Protein AF-A0A8C9KVS8-F1 (afdb_monomer_lite)

Sequence (200 aa):
MPLRGKQLRVRFACHSASLTVRNLPQYVSNELLEEAFSVFGQVERAVVIVDDRGRPSGKGIVEFSGKPAARKALDRCSEDSFLLTTFPRPVTVEPMDQLDDEEGLPEKPVIKNQQFHKEREQPPRFAQPGSFEYARRWKALIEMEKQQQDQAHQGQRHQVVQRPTAWGPQQMFDSVIQALTAHIPGNLHNILSVPTVFPE

Structure (mmCIF, N/CA/C/O backbone):
data_AF-A0A8C9KVS8-F1
#
_entry.id   AF-A0A8C9KVS8-F1
#
loop_
_atom_site.group_PDB
_atom_site.id
_atom_site.type_symbol
_atom_site.label_atom_id
_atom_site.label_alt_id
_atom_site.label_comp_id
_atom_site.label_asym_id
_atom_site.label_entity_id
_atom_site.label_seq_id
_atom_site.pdbx_PDB_ins_code
_atom_site.Cartn_x
_atom_site.Cartn_y
_atom_site.Cartn_z
_atom_site.occupancy
_atom_site.B_iso_or_equiv
_atom_site.auth_seq_id
_atom_site.auth_comp_id
_atom_site.auth_asym_id
_atom_site.auth_atom_id
_atom_site.pdbx_PDB_model_num
ATOM 1 N N . MET A 1 1 ? -33.696 4.696 9.373 1.00 55.38 1 MET A N 1
ATOM 2 C CA . MET A 1 1 ? -34.657 3.795 10.046 1.00 55.38 1 MET A CA 1
ATOM 3 C C . MET A 1 1 ? 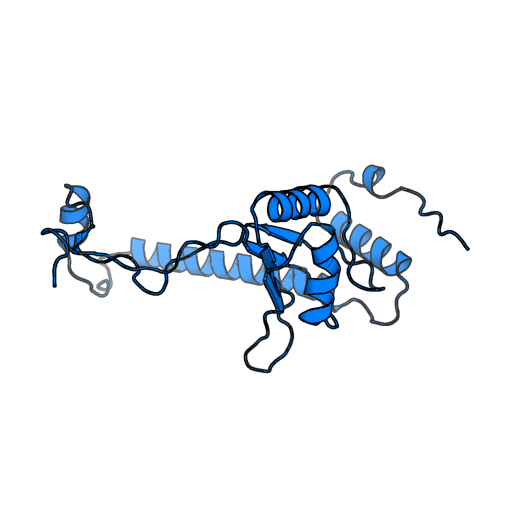-33.965 2.466 10.330 1.00 55.38 1 MET A C 1
ATOM 5 O O . MET A 1 1 ? -33.221 2.028 9.458 1.00 55.38 1 MET A O 1
ATOM 9 N N . PRO A 1 2 ? -34.135 1.855 11.516 1.00 82.50 2 PRO A N 1
ATOM 10 C CA . PRO A 1 2 ? -33.551 0.547 11.812 1.00 82.50 2 PRO A CA 1
ATOM 11 C C . PRO A 1 2 ? -34.193 -0.527 10.927 1.00 82.50 2 PRO A C 1
ATOM 13 O O . PRO A 1 2 ? -35.417 -0.599 10.818 1.00 82.50 2 PRO A O 1
ATOM 16 N N . LEU A 1 3 ? -33.378 -1.377 10.303 1.00 88.38 3 LEU A N 1
ATOM 17 C CA . LEU A 1 3 ? -33.877 -2.495 9.508 1.00 88.38 3 LEU A CA 1
ATOM 18 C C . LEU A 1 3 ? -34.079 -3.689 10.445 1.00 88.38 3 LEU A C 1
ATOM 20 O O . LEU A 1 3 ? -33.119 -4.189 11.029 1.00 88.38 3 LEU A O 1
ATOM 24 N N . ARG A 1 4 ? -35.330 -4.138 10.617 1.00 91.25 4 ARG A N 1
ATOM 25 C CA . ARG A 1 4 ? -35.686 -5.244 11.535 1.00 91.25 4 ARG A CA 1
ATOM 26 C C . ARG A 1 4 ? -35.160 -5.029 12.967 1.00 91.25 4 ARG A C 1
ATOM 28 O O . ARG A 1 4 ? -34.649 -5.951 13.595 1.00 91.25 4 ARG A O 1
ATOM 35 N N . GLY A 1 5 ? -35.221 -3.789 13.456 1.00 91.00 5 GLY A N 1
ATOM 36 C CA . GLY A 1 5 ? -34.752 -3.426 14.799 1.00 91.00 5 GLY A CA 1
ATOM 37 C C . GLY A 1 5 ? -33.229 -3.355 14.967 1.00 91.00 5 GLY A C 1
ATOM 38 O O . GLY A 1 5 ? -32.765 -3.009 16.049 1.00 91.00 5 GLY A O 1
ATOM 39 N N . LYS A 1 6 ? -32.436 -3.627 13.919 1.00 90.38 6 LYS A N 1
ATOM 40 C CA . LYS A 1 6 ? -30.979 -3.445 13.934 1.00 90.38 6 LYS A CA 1
ATOM 41 C C . LYS A 1 6 ? -30.597 -2.147 13.229 1.00 90.38 6 LYS A C 1
ATOM 43 O O . LYS A 1 6 ? -31.054 -1.865 12.118 1.00 90.38 6 LYS A O 1
ATOM 48 N N . GLN A 1 7 ? -29.730 -1.365 13.866 1.00 88.81 7 GLN A N 1
ATOM 49 C CA . GLN A 1 7 ? -29.085 -0.233 13.212 1.00 88.81 7 GLN A CA 1
ATOM 50 C C . GLN A 1 7 ? -28.049 -0.784 12.226 1.00 88.81 7 GLN A C 1
ATOM 52 O O . GLN A 1 7 ? -27.106 -1.463 12.630 1.00 88.81 7 GLN A O 1
ATOM 57 N N . LEU A 1 8 ? -28.239 -0.524 10.935 1.00 89.50 8 LEU A N 1
ATOM 58 C CA . LEU A 1 8 ? -27.255 -0.897 9.924 1.00 89.50 8 LEU A CA 1
ATOM 59 C C . LEU A 1 8 ? -26.075 0.072 9.966 1.00 89.50 8 LEU A C 1
ATOM 61 O O . LEU A 1 8 ? -26.262 1.283 10.090 1.00 89.50 8 LEU A O 1
ATOM 65 N N . ARG A 1 9 ? -24.868 -0.476 9.822 1.00 83.88 9 ARG A N 1
ATOM 66 C CA . AR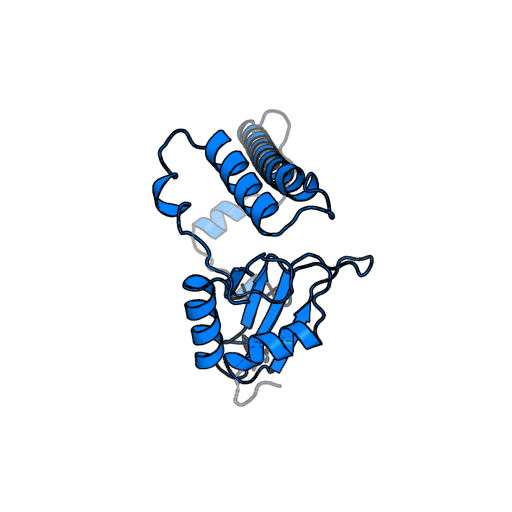G A 1 9 ? -23.634 0.283 9.620 1.00 83.88 9 ARG A CA 1
ATOM 67 C C . ARG A 1 9 ? -23.096 -0.087 8.247 1.00 83.88 9 ARG A C 1
ATOM 69 O O . ARG A 1 9 ? -22.661 -1.215 8.040 1.00 83.88 9 ARG A O 1
ATOM 76 N N . VAL A 1 10 ? -23.211 0.848 7.313 1.00 88.44 10 VAL A N 1
ATOM 77 C CA . VAL A 1 10 ? -22.735 0.691 5.936 1.00 88.44 10 VAL A CA 1
ATOM 78 C C . VAL A 1 10 ? -21.344 1.301 5.856 1.00 88.44 10 VAL A C 1
ATOM 80 O O . VAL A 1 10 ? -21.129 2.403 6.355 1.00 88.44 10 VAL A O 1
ATOM 83 N N . ARG A 1 11 ? -20.403 0.556 5.280 1.00 86.31 11 ARG A N 1
ATOM 84 C CA . ARG A 1 11 ? -19.000 0.941 5.118 1.00 86.31 11 ARG A CA 1
ATOM 85 C C . ARG A 1 11 ? -18.493 0.439 3.778 1.00 86.31 11 ARG A C 1
ATOM 87 O O . ARG A 1 11 ? -19.032 -0.540 3.257 1.00 86.31 11 ARG A O 1
ATOM 94 N N . PHE A 1 12 ? -17.440 1.065 3.267 1.00 85.38 12 PHE A N 1
ATOM 95 C CA . PHE A 1 12 ? -16.656 0.453 2.205 1.00 85.38 12 PHE A CA 1
ATOM 96 C C . PHE A 1 12 ? -16.041 -0.854 2.707 1.00 85.38 12 PHE A C 1
ATOM 98 O O . PHE A 1 12 ? -15.637 -0.968 3.868 1.00 85.38 12 PHE A O 1
ATOM 105 N N . ALA A 1 13 ? -16.023 -1.863 1.841 1.00 83.88 13 ALA A N 1
ATOM 106 C CA . ALA A 1 13 ? -15.334 -3.103 2.142 1.00 83.88 13 ALA A CA 1
ATOM 107 C C . ALA A 1 13 ? -13.818 -2.861 2.110 1.00 83.88 13 ALA A C 1
ATOM 109 O O . ALA A 1 13 ? -13.311 -2.183 1.222 1.00 83.88 13 ALA A O 1
ATOM 110 N N . CYS A 1 14 ? -13.106 -3.451 3.067 1.00 82.75 14 CYS A N 1
ATOM 111 C CA . CYS A 1 14 ? -11.649 -3.553 3.061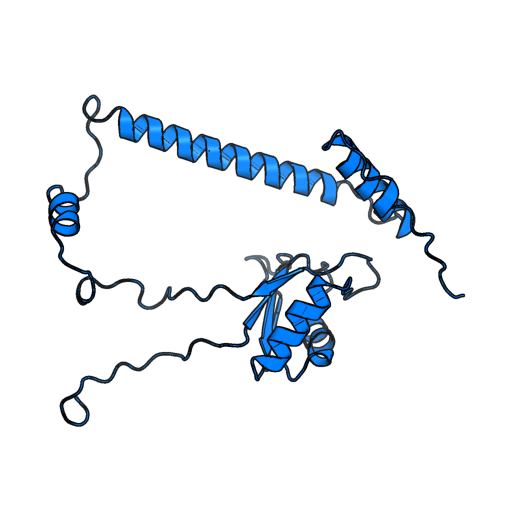 1.00 82.75 14 CYS A CA 1
ATOM 112 C C . CYS A 1 14 ? -11.207 -4.263 1.768 1.00 82.75 14 CYS A C 1
ATOM 114 O O . CYS A 1 14 ? -11.612 -5.406 1.519 1.00 82.75 14 CYS A O 1
ATOM 116 N N . HIS A 1 15 ? -10.427 -3.586 0.921 1.00 88.31 15 HIS A N 1
ATOM 117 C CA . HIS A 1 15 ? -10.015 -4.147 -0.362 1.00 88.31 15 HIS A CA 1
ATOM 118 C C . HIS A 1 15 ? -8.926 -5.193 -0.126 1.00 88.31 15 HIS A C 1
ATOM 120 O O . HIS A 1 15 ? -7.763 -4.897 0.126 1.00 88.31 15 HIS A O 1
ATOM 126 N N . SER A 1 16 ? -9.306 -6.460 -0.173 1.00 87.94 16 SER A N 1
ATOM 127 C CA . SER A 1 16 ? -8.490 -7.529 0.399 1.00 87.94 16 SER A CA 1
ATOM 128 C C . SER A 1 16 ? -7.262 -7.955 -0.427 1.00 87.94 16 SER A C 1
ATOM 130 O O . SER A 1 16 ? -6.554 -8.875 -0.016 1.00 87.94 16 SER A O 1
ATOM 132 N N . ALA A 1 17 ? -7.021 -7.303 -1.569 1.00 96.19 17 ALA A N 1
ATOM 133 C CA . ALA A 1 17 ? -5.976 -7.613 -2.544 1.00 96.19 17 ALA A CA 1
ATOM 134 C C . ALA A 1 17 ? -5.202 -6.355 -3.013 1.00 96.19 17 ALA A C 1
ATOM 136 O O . ALA A 1 17 ? -4.787 -6.273 -4.168 1.00 96.19 17 ALA A O 1
ATOM 137 N N . SER A 1 18 ? -5.011 -5.383 -2.108 1.00 96.50 18 SER A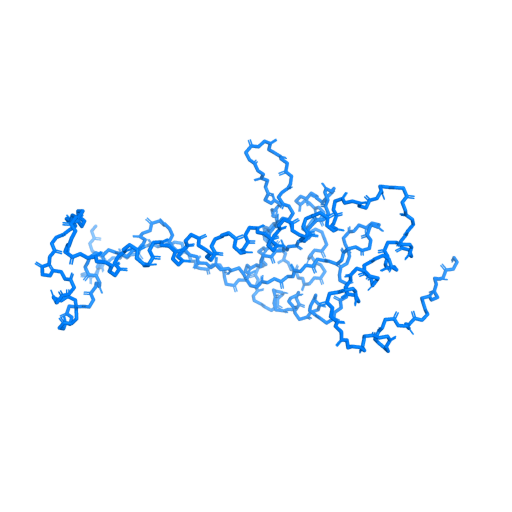 N 1
ATOM 138 C CA . SER A 1 18 ? -4.257 -4.145 -2.366 1.00 96.50 18 SER A CA 1
ATOM 139 C C . SER A 1 18 ? -2.805 -4.288 -1.915 1.00 96.50 18 SER A C 1
ATOM 141 O O . SER A 1 18 ? -2.533 -4.781 -0.815 1.00 96.50 18 SER A O 1
ATOM 143 N N . LEU A 1 19 ? -1.881 -3.825 -2.752 1.00 97.38 19 LEU A N 1
ATOM 144 C CA . LEU A 1 19 ? -0.442 -3.827 -2.521 1.00 97.38 19 LEU A CA 1
ATOM 145 C C . LEU A 1 19 ? 0.125 -2.412 -2.654 1.00 97.38 19 LEU A C 1
ATOM 147 O O . LEU A 1 19 ? -0.268 -1.648 -3.537 1.00 97.38 19 LEU A O 1
ATOM 151 N N . THR A 1 20 ? 1.106 -2.095 -1.811 1.00 97.56 20 THR A N 1
ATOM 152 C CA . THR A 1 20 ? 1.980 -0.935 -1.992 1.00 97.56 20 THR A CA 1
ATOM 153 C C . THR A 1 20 ? 3.196 -1.345 -2.808 1.00 97.56 20 THR A C 1
ATOM 155 O O . THR A 1 20 ? 3.908 -2.281 -2.448 1.00 97.56 20 THR A O 1
ATOM 158 N N . VAL A 1 21 ? 3.488 -0.594 -3.864 1.00 97.00 21 VAL A N 1
ATOM 159 C CA . VAL A 1 21 ? 4.722 -0.722 -4.640 1.00 97.00 21 VAL A CA 1
ATOM 160 C C . VAL A 1 21 ? 5.641 0.440 -4.279 1.00 97.00 21 VAL A C 1
ATOM 162 O O . VAL A 1 21 ? 5.247 1.602 -4.342 1.00 97.00 21 VAL A O 1
ATOM 165 N N . ARG A 1 22 ? 6.872 0.146 -3.872 1.00 95.19 22 ARG A N 1
ATOM 166 C CA . ARG A 1 22 ? 7.910 1.119 -3.509 1.00 95.19 22 ARG A CA 1
ATOM 167 C C . ARG A 1 22 ? 9.082 1.030 -4.480 1.00 95.19 22 ARG A C 1
ATOM 169 O O . ARG A 1 22 ? 9.223 0.060 -5.223 1.00 95.19 22 ARG A O 1
ATOM 176 N N . ASN A 1 23 ? 9.946 2.042 -4.431 1.00 92.25 23 ASN A N 1
ATOM 177 C CA . ASN A 1 23 ? 11.135 2.169 -5.276 1.00 92.25 23 ASN A CA 1
ATOM 178 C C . ASN A 1 23 ? 10.818 2.312 -6.773 1.00 92.25 23 ASN A C 1
ATOM 180 O O . ASN A 1 23 ? 11.639 1.947 -7.615 1.00 92.25 23 ASN A O 1
ATOM 184 N N . LEU A 1 24 ? 9.658 2.891 -7.105 1.00 93.25 24 LEU A N 1
ATOM 185 C CA . LEU A 1 24 ? 9.269 3.133 -8.492 1.00 93.25 24 LEU A CA 1
ATOM 186 C C . LEU A 1 24 ? 10.254 4.095 -9.190 1.00 93.25 24 LEU A C 1
ATOM 188 O O . LEU A 1 24 ? 10.567 5.158 -8.641 1.00 93.25 24 LEU A O 1
ATOM 192 N N . PRO A 1 25 ? 10.734 3.754 -10.401 1.00 89.31 25 PRO A N 1
ATOM 193 C CA . PRO A 1 25 ? 11.470 4.677 -11.260 1.00 89.31 25 PRO A CA 1
ATOM 194 C C . PRO A 1 25 ? 10.638 5.910 -11.644 1.00 89.31 25 PRO A C 1
ATOM 196 O O . PRO A 1 25 ? 9.413 5.859 -11.715 1.00 89.31 25 PRO A O 1
ATOM 199 N N . GLN A 1 26 ? 11.312 7.019 -11.959 1.00 85.75 26 GLN A N 1
ATOM 200 C CA . GLN A 1 26 ? 10.662 8.318 -12.199 1.00 85.75 26 GLN A CA 1
ATOM 201 C C . GLN A 1 26 ? 9.744 8.377 -13.430 1.00 85.75 26 GLN A C 1
ATOM 203 O O . GLN A 1 26 ? 8.916 9.275 -13.521 1.00 85.75 26 GLN A O 1
ATOM 208 N N . TYR A 1 27 ? 9.912 7.455 -14.379 1.00 90.94 27 TYR A N 1
ATOM 209 C CA . TYR A 1 27 ? 9.169 7.428 -15.643 1.00 90.94 27 TYR A CA 1
ATOM 210 C C . TYR A 1 27 ? 8.071 6.359 -15.674 1.00 90.94 27 TYR A C 1
ATOM 212 O O . TYR A 1 27 ? 7.560 6.042 -16.743 1.00 90.94 27 TYR A O 1
ATOM 220 N N . VAL A 1 28 ? 7.718 5.781 -14.522 1.00 95.81 28 VAL A N 1
ATOM 221 C CA . VAL A 1 28 ? 6.594 4.844 -14.434 1.00 95.81 28 VAL A CA 1
ATOM 222 C C . VAL A 1 28 ? 5.289 5.626 -14.321 1.00 95.81 28 VAL A C 1
ATOM 224 O O . VAL A 1 28 ? 5.135 6.434 -13.406 1.00 95.81 28 VAL A O 1
ATOM 227 N N . SER A 1 29 ? 4.365 5.380 -15.252 1.00 97.44 29 SER A N 1
ATOM 228 C CA . SER A 1 29 ? 2.997 5.904 -15.219 1.00 97.44 29 SER A CA 1
ATOM 229 C C . SER A 1 29 ? 2.027 4.903 -14.583 1.00 97.44 29 SER A C 1
ATOM 231 O O . SER A 1 29 ? 2.393 3.760 -14.301 1.00 97.44 29 SER A O 1
ATOM 233 N N . ASN A 1 30 ? 0.781 5.331 -14.369 1.00 97.94 30 ASN A N 1
ATOM 234 C CA . ASN A 1 30 ? -0.284 4.457 -13.870 1.00 97.94 30 ASN A CA 1
ATOM 235 C C . ASN A 1 30 ? -0.514 3.272 -14.818 1.00 97.94 30 ASN A C 1
ATOM 237 O O . ASN A 1 30 ? -0.617 2.137 -14.370 1.00 97.94 30 ASN A O 1
ATOM 241 N N . GLU A 1 31 ? -0.517 3.541 -16.122 1.00 98.25 31 GLU A N 1
ATOM 242 C CA . GLU A 1 31 ? -0.775 2.567 -17.181 1.00 98.25 31 GLU A CA 1
ATOM 243 C C . GLU A 1 31 ? 0.364 1.548 -17.282 1.00 98.25 31 GLU A C 1
ATOM 245 O O . GLU A 1 31 ? 0.110 0.349 -17.336 1.00 98.25 31 GLU A O 1
ATOM 250 N N . LEU A 1 32 ? 1.625 2.001 -17.224 1.00 98.00 32 LEU A N 1
ATOM 251 C CA . LEU A 1 32 ? 2.770 1.085 -17.209 1.00 98.00 32 LEU A CA 1
ATOM 252 C C . LEU A 1 32 ? 2.763 0.206 -15.950 1.00 98.00 32 LEU A C 1
ATOM 254 O O . LEU A 1 32 ? 3.123 -0.968 -16.008 1.00 98.00 32 LEU A O 1
ATOM 258 N N . LEU A 1 33 ? 2.361 0.768 -14.806 1.00 98.12 33 LEU A N 1
ATOM 259 C CA . LEU A 1 33 ? 2.238 0.012 -13.564 1.00 98.12 33 LEU A CA 1
ATOM 260 C C . LEU A 1 33 ? 1.131 -1.051 -13.667 1.00 98.12 33 LEU A C 1
ATOM 262 O O . LEU A 1 33 ? 1.338 -2.184 -13.238 1.00 98.12 33 LEU A O 1
ATOM 266 N N . GLU A 1 34 ? -0.013 -0.709 -14.259 1.00 98.38 34 GLU A N 1
ATOM 267 C CA . GLU A 1 34 ? -1.111 -1.642 -14.522 1.00 98.38 34 GLU A CA 1
ATOM 268 C C . GLU A 1 34 ? -0.681 -2.780 -15.454 1.00 98.38 34 GLU A C 1
ATOM 270 O O . GLU A 1 34 ? -0.853 -3.956 -15.121 1.00 98.38 34 GLU A O 1
ATOM 275 N N . GLU A 1 35 ? -0.072 -2.445 -16.593 1.00 98.25 35 GLU A N 1
ATOM 276 C CA . GLU A 1 35 ? 0.405 -3.412 -17.583 1.00 98.25 35 GLU A CA 1
ATOM 277 C C . GLU A 1 35 ? 1.428 -4.370 -16.966 1.00 98.25 35 GLU A C 1
ATOM 279 O O . GLU A 1 35 ? 1.303 -5.592 -17.086 1.00 98.25 35 GLU A O 1
ATOM 284 N N . ALA A 1 36 ? 2.398 -3.831 -16.224 1.00 97.50 36 ALA A N 1
ATOM 285 C CA . ALA A 1 36 ? 3.433 -4.632 -15.591 1.00 97.50 36 ALA A CA 1
ATOM 286 C C . ALA A 1 36 ? 2.866 -5.614 -14.557 1.00 97.50 36 ALA A C 1
ATOM 288 O O . ALA A 1 36 ? 3.288 -6.768 -14.513 1.00 97.50 36 ALA A O 1
ATOM 289 N N . PHE A 1 37 ? 1.905 -5.195 -13.730 1.00 98.06 37 PHE A N 1
ATOM 290 C CA . PHE A 1 37 ? 1.331 -6.066 -12.699 1.00 98.06 37 PHE A CA 1
ATOM 291 C C . PHE A 1 37 ? 0.233 -7.003 -13.225 1.00 98.06 37 PHE A C 1
ATOM 293 O O . PHE A 1 37 ? -0.063 -8.015 -12.581 1.00 98.06 37 PHE A O 1
ATOM 300 N N . SER A 1 38 ? -0.296 -6.754 -14.426 1.00 98.00 38 SER A N 1
ATOM 301 C CA . SER A 1 38 ? -1.287 -7.621 -15.077 1.00 98.00 38 SER A CA 1
ATOM 302 C C . SER A 1 38 ? -0.771 -9.042 -15.354 1.00 98.00 38 SER A C 1
ATOM 304 O O . SER A 1 38 ? -1.555 -9.986 -15.461 1.00 98.00 38 SER A O 1
ATOM 306 N N . VAL A 1 39 ? 0.553 -9.249 -15.376 1.00 97.44 39 VAL A N 1
ATOM 307 C CA . VAL A 1 39 ? 1.184 -10.582 -15.495 1.00 97.44 39 VAL A CA 1
ATOM 308 C C . VAL A 1 39 ? 0.884 -11.507 -14.304 1.00 97.44 39 VAL A C 1
ATOM 310 O O . VAL A 1 39 ? 0.956 -12.740 -14.407 1.00 97.44 39 VAL A O 1
ATOM 313 N N . PHE A 1 40 ? 0.550 -10.934 -13.145 1.00 97.44 40 PHE A N 1
ATOM 314 C CA . PHE A 1 40 ? 0.217 -11.693 -11.941 1.00 97.44 40 PHE A CA 1
ATOM 315 C C . PHE A 1 40 ? -1.274 -12.036 -11.868 1.00 97.44 40 PHE A C 1
ATOM 317 O O . PHE A 1 40 ? -1.631 -13.068 -11.295 1.00 97.44 40 PHE A O 1
ATOM 324 N N . GLY A 1 41 ? -2.129 -11.231 -12.498 1.00 97.06 41 GLY A N 1
ATOM 325 C CA . GLY A 1 41 ? -3.569 -11.436 -12.597 1.00 97.06 41 GLY A CA 1
ATOM 326 C C . GLY A 1 41 ? -4.297 -10.140 -12.948 1.00 97.06 41 GLY A C 1
ATOM 327 O O . GLY A 1 41 ? -3.670 -9.123 -13.215 1.00 97.06 41 GLY A O 1
ATOM 328 N N . GLN A 1 42 ? -5.629 -10.173 -12.933 1.00 97.69 42 GLN A N 1
ATOM 329 C CA . GLN A 1 42 ? -6.451 -9.016 -13.287 1.00 97.69 42 GLN A CA 1
ATOM 330 C C . GLN A 1 42 ? -6.301 -7.880 -12.261 1.00 97.69 42 GLN A C 1
ATOM 332 O O . GLN A 1 42 ? -6.614 -8.057 -11.079 1.00 97.69 42 GLN A O 1
ATOM 337 N N . VAL A 1 43 ? -5.849 -6.720 -12.736 1.00 98.19 43 VAL A N 1
ATOM 338 C CA . VAL A 1 43 ? -5.728 -5.476 -11.967 1.00 98.19 43 VAL A CA 1
ATOM 339 C C . VAL A 1 43 ? -7.046 -4.699 -12.063 1.00 98.19 43 VAL A C 1
ATOM 341 O O . VAL A 1 43 ? -7.623 -4.584 -13.139 1.00 98.19 43 VAL A O 1
ATOM 344 N N . GLU A 1 44 ? -7.549 -4.204 -10.933 1.00 97.00 44 GLU A N 1
ATOM 345 C CA . GLU A 1 44 ? -8.720 -3.314 -10.870 1.00 97.00 44 GLU A CA 1
ATOM 346 C C . GLU A 1 44 ? -8.311 -1.842 -10.881 1.00 97.00 44 GLU A C 1
ATOM 348 O O . GLU A 1 44 ? -9.026 -0.995 -11.417 1.00 97.00 44 GLU A O 1
ATOM 353 N N . ARG A 1 45 ? -7.164 -1.532 -10.268 1.00 97.19 45 ARG A N 1
ATOM 354 C CA . ARG A 1 45 ? -6.649 -0.170 -10.161 1.00 97.19 45 ARG A CA 1
ATOM 355 C C . ARG A 1 45 ? -5.140 -0.176 -9.953 1.00 97.19 45 ARG A C 1
ATOM 357 O O . AR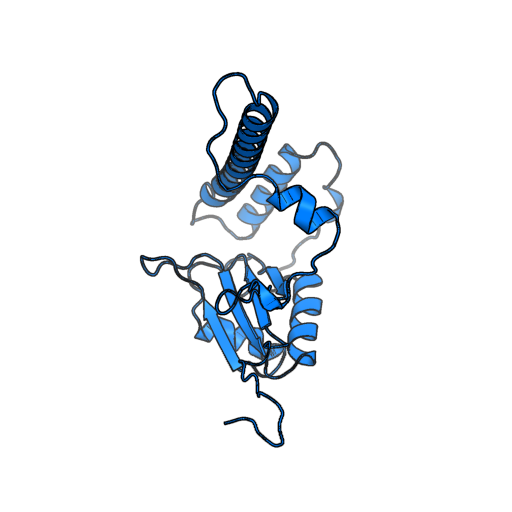G A 1 45 ? -4.635 -0.876 -9.080 1.00 97.19 45 ARG A O 1
ATOM 364 N N . ALA A 1 46 ? -4.431 0.666 -10.697 1.00 98.12 46 ALA A N 1
ATOM 365 C CA . ALA A 1 46 ? -3.025 0.974 -10.463 1.00 98.12 46 ALA A CA 1
ATOM 366 C C . ALA A 1 46 ? -2.821 2.493 -10.448 1.00 98.12 46 ALA A C 1
ATOM 368 O O . ALA A 1 46 ? -3.286 3.201 -11.340 1.00 98.12 46 ALA A O 1
ATOM 369 N N . VAL A 1 47 ? -2.157 3.013 -9.417 1.00 97.88 47 VAL A N 1
ATOM 370 C CA . VAL A 1 47 ? -1.929 4.456 -9.259 1.00 97.88 47 VAL A CA 1
ATOM 371 C C . VAL A 1 47 ? -0.530 4.713 -8.728 1.00 97.88 47 VAL A C 1
ATOM 373 O O . VAL A 1 47 ? -0.154 4.211 -7.672 1.00 97.88 47 VAL A O 1
ATOM 376 N N . VAL A 1 48 ? 0.225 5.558 -9.418 1.00 97.56 48 VAL A N 1
ATOM 377 C CA . VAL A 1 48 ? 1.476 6.135 -8.935 1.00 97.56 48 VAL A CA 1
ATOM 378 C C . VAL A 1 48 ? 1.144 7.321 -8.036 1.00 97.56 48 VAL A C 1
ATOM 380 O O . VAL A 1 48 ? 0.448 8.257 -8.427 1.00 97.56 48 VAL A O 1
ATOM 383 N N . ILE A 1 49 ? 1.639 7.283 -6.802 1.00 96.25 49 ILE A N 1
ATOM 384 C CA . ILE A 1 49 ? 1.424 8.348 -5.827 1.00 96.25 49 ILE A CA 1
ATOM 385 C C . ILE A 1 49 ? 2.330 9.520 -6.199 1.00 96.25 49 ILE A C 1
ATOM 387 O O . ILE A 1 49 ? 3.553 9.363 -6.287 1.00 96.25 49 ILE A O 1
ATOM 391 N N . VAL A 1 50 ? 1.742 10.701 -6.359 1.00 94.69 50 VAL A N 1
ATOM 392 C CA . VAL A 1 50 ? 2.452 11.953 -6.644 1.00 94.69 50 VAL A CA 1
ATOM 393 C C . VAL A 1 50 ? 2.440 12.885 -5.432 1.00 94.69 50 VAL A C 1
ATOM 395 O O . VAL A 1 50 ? 1.580 12.770 -4.561 1.00 94.69 50 VAL A O 1
ATOM 398 N N . ASP A 1 51 ? 3.420 13.784 -5.359 1.00 92.88 51 ASP A N 1
ATOM 399 C CA . ASP A 1 51 ? 3.432 14.881 -4.389 1.00 92.88 51 ASP A CA 1
ATOM 400 C C . ASP A 1 51 ? 2.448 16.004 -4.775 1.00 92.88 51 ASP A C 1
ATOM 402 O O . ASP A 1 51 ? 1.781 15.962 -5.812 1.00 92.88 51 ASP A O 1
ATOM 406 N N . ASP A 1 52 ? 2.376 17.042 -3.942 1.00 93.62 52 ASP A N 1
ATOM 407 C CA . ASP A 1 52 ? 1.558 18.245 -4.150 1.00 93.62 52 ASP A CA 1
ATOM 408 C C . ASP A 1 52 ? 1.912 19.029 -5.430 1.00 93.62 52 ASP A C 1
ATOM 410 O O . ASP A 1 52 ? 1.137 19.871 -5.881 1.00 93.62 52 ASP A O 1
ATOM 414 N N . ARG A 1 53 ? 3.068 18.743 -6.039 1.00 92.44 53 ARG A N 1
ATOM 415 C CA . ARG A 1 53 ? 3.556 19.348 -7.286 1.00 92.44 53 ARG A CA 1
ATOM 416 C C . ARG A 1 53 ? 3.419 18.414 -8.490 1.00 92.44 53 ARG A C 1
ATOM 418 O O . ARG A 1 53 ? 3.932 18.739 -9.560 1.00 92.44 53 ARG A O 1
ATOM 425 N N . GLY A 1 54 ? 2.772 17.259 -8.329 1.00 90.25 54 GLY A N 1
ATOM 426 C CA . GLY A 1 54 ? 2.584 16.271 -9.391 1.00 90.25 54 GLY A CA 1
ATOM 427 C C . GLY A 1 54 ? 3.835 15.454 -9.726 1.00 90.25 54 GLY A C 1
ATOM 428 O O . GLY A 1 54 ? 3.866 14.789 -10.759 1.00 90.25 54 GLY A O 1
ATOM 429 N N . ARG A 1 55 ? 4.880 15.483 -8.890 1.00 91.38 55 ARG A N 1
ATOM 430 C CA . ARG A 1 55 ? 6.085 14.665 -9.095 1.00 91.38 55 ARG A CA 1
ATOM 431 C C . ARG A 1 55 ? 5.893 13.286 -8.466 1.00 91.38 55 ARG A C 1
ATOM 433 O O . ARG A 1 55 ? 5.351 13.200 -7.364 1.00 91.38 55 ARG A O 1
ATOM 440 N N . PRO A 1 56 ? 6.369 12.203 -9.103 1.00 91.44 56 PRO A N 1
ATOM 441 C CA . PRO A 1 56 ? 6.216 10.860 -8.562 1.00 91.44 56 PRO A CA 1
ATOM 442 C C . PRO A 1 56 ? 6.956 10.727 -7.227 1.00 91.44 56 PRO A C 1
ATOM 444 O O . PRO A 1 56 ? 8.142 11.033 -7.114 1.00 91.44 56 PRO A O 1
ATOM 447 N N . SER A 1 57 ? 6.256 10.226 -6.212 1.00 92.25 57 SER A N 1
ATOM 448 C CA . SER A 1 57 ? 6.804 10.002 -4.866 1.00 92.25 57 SER A CA 1
ATOM 449 C C . SER A 1 57 ? 7.752 8.796 -4.783 1.00 92.25 57 SER A C 1
ATOM 451 O O . SER A 1 57 ? 8.389 8.580 -3.751 1.00 92.25 57 SER A O 1
ATOM 453 N N . GLY A 1 58 ? 7.830 7.988 -5.848 1.00 92.75 58 GLY A N 1
ATOM 454 C CA . GLY A 1 58 ? 8.510 6.689 -5.858 1.00 92.75 58 GLY A CA 1
ATOM 455 C C . GLY A 1 58 ? 7.679 5.554 -5.245 1.00 92.75 58 GLY A C 1
ATOM 456 O O . GLY A 1 58 ? 8.205 4.459 -5.031 1.00 92.75 58 GLY A O 1
ATOM 457 N N . LYS A 1 59 ? 6.398 5.809 -4.954 1.00 95.94 59 LYS A N 1
ATOM 458 C CA . LYS A 1 59 ? 5.431 4.837 -4.437 1.00 95.94 59 LYS A CA 1
ATOM 459 C C . LYS A 1 59 ? 4.218 4.735 -5.357 1.00 95.94 59 LYS A C 1
ATOM 461 O O . LYS A 1 59 ? 3.865 5.703 -6.027 1.00 95.94 59 LYS A O 1
ATOM 466 N N . GLY A 1 60 ? 3.563 3.586 -5.351 1.00 96.94 60 GLY A N 1
ATOM 467 C CA . GLY A 1 60 ? 2.312 3.341 -6.053 1.00 96.94 60 GLY A CA 1
ATOM 468 C C . GLY A 1 60 ? 1.450 2.321 -5.324 1.00 96.94 60 GLY A C 1
ATOM 469 O O . GLY A 1 60 ? 1.896 1.675 -4.376 1.00 96.94 60 GLY A O 1
ATOM 470 N N . ILE A 1 61 ? 0.209 2.204 -5.767 1.00 97.75 61 ILE A N 1
ATOM 471 C CA . ILE A 1 61 ? -0.793 1.278 -5.249 1.00 97.75 61 ILE A CA 1
ATOM 472 C C . ILE A 1 61 ? -1.257 0.417 -6.415 1.00 97.75 61 ILE A C 1
ATOM 474 O O . ILE A 1 61 ? -1.538 0.949 -7.489 1.00 97.75 61 ILE A O 1
ATOM 478 N N . VAL A 1 62 ? -1.341 -0.891 -6.192 1.00 98.12 62 VAL A N 1
ATOM 479 C CA . VAL A 1 62 ? -1.926 -1.849 -7.134 1.00 98.12 62 VAL A CA 1
ATOM 480 C C . VAL A 1 62 ? -2.997 -2.648 -6.405 1.00 98.12 62 VAL A C 1
ATOM 482 O O . VAL A 1 62 ? -2.735 -3.260 -5.373 1.00 98.12 62 VAL A O 1
ATOM 485 N N . GLU A 1 63 ? -4.208 -2.639 -6.941 1.00 97.81 63 GLU A N 1
ATOM 486 C CA . GLU A 1 63 ? -5.365 -3.381 -6.450 1.00 97.81 63 GLU A CA 1
ATOM 487 C C . GLU A 1 63 ? -5.721 -4.457 -7.473 1.00 97.81 63 GLU A C 1
ATOM 489 O O . GLU A 1 63 ? -5.942 -4.167 -8.650 1.00 97.81 63 GLU A O 1
ATOM 494 N N . PHE A 1 64 ? -5.752 -5.710 -7.030 1.00 98.25 64 PHE A N 1
ATOM 495 C CA . PHE A 1 64 ? -6.143 -6.848 -7.858 1.00 98.25 64 PHE A CA 1
ATOM 496 C C . PHE A 1 64 ? -7.604 -7.221 -7.624 1.00 98.25 64 PHE A C 1
ATOM 498 O O . PHE A 1 64 ? -8.122 -7.067 -6.521 1.00 98.25 64 PHE A O 1
ATOM 505 N N . SER A 1 65 ? -8.237 -7.861 -8.610 1.00 96.06 65 SER A N 1
ATOM 506 C CA . SER A 1 65 ? -9.611 -8.364 -8.446 1.00 96.06 65 SER A CA 1
ATOM 507 C C . SER A 1 65 ? -9.737 -9.486 -7.410 1.00 96.06 65 SER A C 1
ATOM 509 O O . SER A 1 65 ? -10.825 -9.784 -6.914 1.00 96.06 65 SER A O 1
ATOM 511 N N . GLY A 1 66 ? -8.622 -10.125 -7.040 1.00 94.81 66 GLY A N 1
ATOM 512 C CA . GLY A 1 66 ? -8.625 -11.201 -6.060 1.00 94.81 66 GLY A CA 1
ATOM 513 C C . GLY A 1 66 ? -7.297 -11.415 -5.342 1.00 94.81 66 GLY A C 1
ATOM 514 O O . GLY A 1 66 ? -6.210 -11.207 -5.883 1.00 94.81 66 GLY A O 1
ATOM 515 N N . LYS A 1 67 ? -7.400 -11.938 -4.113 1.00 95.50 67 LYS A N 1
ATOM 516 C CA . LYS A 1 67 ? -6.257 -12.298 -3.256 1.00 95.50 67 LYS A CA 1
ATOM 517 C C . LYS A 1 67 ? -5.209 -13.199 -3.923 1.00 95.50 67 LYS A C 1
ATOM 519 O O . LYS A 1 67 ? -4.030 -12.969 -3.663 1.00 95.50 67 LYS A O 1
ATOM 524 N N . PRO A 1 68 ? -5.569 -14.208 -4.746 1.00 97.06 68 PRO A N 1
ATOM 525 C CA . PRO A 1 68 ? -4.566 -15.082 -5.353 1.00 97.06 68 PRO A CA 1
ATOM 526 C C . PRO A 1 68 ? -3.572 -14.328 -6.244 1.00 97.06 68 PRO A C 1
ATOM 528 O O . PRO A 1 68 ? -2.379 -14.612 -6.192 1.00 97.06 68 PRO A O 1
ATOM 531 N N . ALA A 1 69 ? -4.042 -13.336 -7.009 1.00 97.44 69 ALA A N 1
ATOM 532 C CA . ALA A 1 69 ? -3.188 -12.526 -7.877 1.00 97.44 69 ALA A CA 1
ATOM 533 C C . ALA A 1 69 ? -2.246 -11.628 -7.060 1.00 97.44 69 ALA A C 1
ATOM 535 O O . ALA A 1 69 ? -1.038 -11.634 -7.291 1.00 97.44 69 ALA A O 1
ATOM 536 N N . ALA A 1 70 ? -2.776 -10.951 -6.035 1.00 97.25 70 ALA A N 1
ATOM 537 C CA . ALA A 1 70 ? -1.967 -10.146 -5.121 1.00 97.25 70 ALA A CA 1
ATOM 538 C C . ALA A 1 70 ? -0.899 -10.985 -4.399 1.00 97.25 70 ALA A C 1
ATOM 540 O O . ALA A 1 70 ? 0.247 -10.560 -4.265 1.00 97.25 70 ALA A O 1
ATOM 541 N N . ARG A 1 71 ? -1.248 -12.207 -3.973 1.00 97.00 71 ARG A N 1
ATOM 542 C CA . ARG A 1 71 ? -0.298 -13.117 -3.326 1.00 97.00 71 ARG A CA 1
ATOM 543 C C . ARG A 1 71 ? 0.806 -13.564 -4.282 1.00 97.00 71 ARG A C 1
ATOM 545 O O . ARG A 1 71 ? 1.971 -13.502 -3.919 1.00 97.00 71 ARG A O 1
ATOM 552 N N . LYS A 1 72 ? 0.447 -13.929 -5.515 1.00 97.44 72 LYS A N 1
ATOM 553 C CA . LYS A 1 72 ? 1.412 -14.288 -6.561 1.00 97.44 72 LYS A CA 1
ATOM 554 C C . LYS A 1 72 ? 2.390 -13.144 -6.846 1.00 97.44 72 LYS A C 1
ATOM 556 O O . LYS A 1 72 ? 3.577 -13.406 -7.013 1.00 97.44 72 LYS A O 1
ATOM 561 N N . ALA A 1 73 ? 1.905 -11.902 -6.900 1.00 97.62 73 ALA A N 1
ATOM 562 C CA . ALA A 1 73 ? 2.749 -10.723 -7.091 1.00 97.62 73 ALA A CA 1
ATOM 563 C C . ALA A 1 73 ? 3.725 -10.521 -5.921 1.00 97.62 73 ALA A C 1
ATOM 565 O O . ALA A 1 73 ? 4.912 -10.315 -6.160 1.00 97.62 73 ALA A O 1
ATOM 566 N N . LEU A 1 74 ? 3.243 -10.632 -4.676 1.00 96.69 74 LEU A N 1
ATOM 567 C CA . LEU A 1 74 ? 4.078 -10.557 -3.471 1.00 96.69 74 LEU A CA 1
ATOM 568 C C . LEU A 1 74 ? 5.184 -11.612 -3.476 1.00 96.69 74 LEU A C 1
ATOM 570 O O . LEU A 1 74 ? 6.353 -11.260 -3.347 1.00 96.69 74 LEU A O 1
ATOM 574 N N . ASP A 1 75 ? 4.815 -12.880 -3.659 1.00 96.75 75 ASP A N 1
ATOM 575 C CA . ASP A 1 75 ? 5.762 -13.992 -3.596 1.00 96.75 75 ASP A CA 1
ATOM 576 C C . ASP A 1 75 ? 6.830 -13.827 -4.701 1.00 96.75 75 ASP A C 1
ATOM 578 O O . ASP A 1 75 ? 8.025 -13.772 -4.409 1.00 96.75 75 ASP A O 1
ATOM 582 N N . ARG A 1 76 ? 6.415 -13.577 -5.955 1.00 96.44 76 ARG A N 1
ATOM 583 C CA . ARG A 1 76 ? 7.337 -13.387 -7.091 1.00 96.44 76 ARG A CA 1
ATOM 584 C C . ARG A 1 76 ? 8.258 -12.182 -6.949 1.00 96.44 76 ARG A C 1
ATOM 586 O O . ARG A 1 76 ? 9.437 -12.304 -7.241 1.00 96.44 76 ARG A O 1
ATOM 593 N N . CYS A 1 77 ? 7.748 -11.029 -6.522 1.00 94.94 77 CYS A N 1
ATOM 594 C CA . CYS A 1 77 ? 8.574 -9.824 -6.388 1.00 94.94 77 CYS A CA 1
ATOM 595 C C . CYS A 1 77 ? 9.477 -9.859 -5.144 1.00 94.94 77 CYS A C 1
ATOM 597 O O . CYS A 1 77 ? 10.364 -9.018 -5.018 1.00 94.94 77 CYS A O 1
ATOM 599 N N . SER A 1 78 ? 9.230 -10.786 -4.211 1.00 92.62 78 SER A N 1
ATOM 600 C CA . SER A 1 78 ? 10.109 -11.030 -3.065 1.00 92.62 78 SER A CA 1
ATOM 601 C C . SER A 1 78 ? 11.244 -12.006 -3.384 1.00 92.62 78 SER A C 1
ATOM 603 O O . SER A 1 78 ? 12.340 -11.849 -2.849 1.00 92.62 78 SER A O 1
ATOM 605 N N . GLU A 1 79 ? 10.996 -12.983 -4.262 1.00 92.00 79 GLU A N 1
ATOM 606 C CA . GLU A 1 79 ? 11.981 -13.985 -4.691 1.00 92.00 79 GLU A CA 1
ATOM 607 C C . GLU A 1 79 ? 12.843 -13.487 -5.861 1.00 92.00 79 GLU A C 1
ATOM 609 O O . GLU A 1 79 ? 14.061 -13.668 -5.858 1.00 92.00 79 GLU A O 1
ATOM 614 N N . ASP A 1 80 ? 12.220 -12.821 -6.837 1.00 93.06 80 ASP A N 1
ATOM 615 C CA . ASP A 1 80 ? 12.844 -12.380 -8.081 1.00 93.06 80 ASP A CA 1
ATOM 616 C C . ASP A 1 80 ? 12.971 -10.847 -8.148 1.00 93.06 80 ASP A C 1
ATOM 618 O O . ASP A 1 80 ? 12.173 -10.086 -7.599 1.00 93.06 80 ASP A O 1
ATOM 622 N N . SER A 1 81 ? 13.962 -10.362 -8.903 1.00 92.56 81 SER A N 1
ATOM 623 C CA . SER A 1 81 ? 14.116 -8.928 -9.183 1.00 92.56 81 SER A CA 1
ATOM 624 C C . SER A 1 81 ? 13.147 -8.474 -10.277 1.00 92.56 81 SER A C 1
ATOM 626 O O . SER A 1 81 ? 13.425 -8.637 -11.465 1.00 92.56 81 SER A O 1
ATOM 628 N N . PHE A 1 82 ? 12.019 -7.871 -9.892 1.00 94.94 82 PHE A N 1
ATOM 629 C CA . PHE A 1 82 ? 11.038 -7.352 -10.848 1.00 94.94 82 PHE A CA 1
ATOM 630 C C . PHE A 1 82 ? 11.382 -5.921 -11.299 1.00 94.94 82 PHE A C 1
ATOM 632 O O . PHE A 1 82 ? 11.369 -4.981 -10.501 1.00 94.94 82 PHE A O 1
ATOM 639 N N . LEU A 1 83 ? 11.716 -5.759 -12.584 1.00 94.50 83 LEU A N 1
ATOM 640 C CA . LEU A 1 83 ? 12.151 -4.497 -13.194 1.00 94.50 83 LEU A CA 1
ATOM 641 C C . LEU A 1 83 ? 11.052 -3.934 -14.106 1.00 94.50 83 LEU A C 1
ATOM 643 O O . LEU A 1 83 ? 10.528 -4.653 -14.950 1.00 94.50 83 LEU A O 1
ATOM 647 N N . LEU A 1 84 ? 10.740 -2.640 -13.972 1.00 93.19 84 LEU A N 1
ATOM 648 C CA . LEU A 1 84 ? 9.689 -1.975 -14.766 1.00 93.19 84 LEU A CA 1
ATOM 649 C C . LEU A 1 84 ? 10.213 -1.172 -15.964 1.00 93.19 84 LEU A C 1
ATOM 651 O O . LEU A 1 84 ? 9.446 -0.758 -16.825 1.00 93.19 84 LEU A O 1
ATOM 655 N N . THR A 1 85 ? 11.511 -0.876 -15.994 1.00 92.50 85 THR A N 1
ATOM 656 C CA . THR A 1 85 ? 12.128 0.001 -17.002 1.00 92.50 85 THR A CA 1
ATOM 657 C C . THR A 1 85 ? 13.529 -0.501 -17.335 1.00 92.50 85 THR A C 1
ATOM 659 O O . THR A 1 85 ? 14.044 -1.388 -16.658 1.00 92.50 85 THR A O 1
ATOM 662 N N . THR A 1 86 ? 14.192 0.115 -18.318 1.00 88.69 86 THR A N 1
ATOM 663 C CA . THR A 1 86 ? 15.603 -0.162 -18.657 1.00 88.69 86 THR A CA 1
ATOM 664 C C . THR A 1 86 ? 16.553 0.039 -17.473 1.00 88.69 86 THR A C 1
ATOM 666 O O . THR A 1 86 ? 17.639 -0.532 -17.428 1.00 88.69 86 THR A O 1
ATOM 669 N N . PHE A 1 87 ? 16.165 0.869 -16.505 1.00 83.69 87 PHE A N 1
ATOM 670 C CA . PHE A 1 87 ? 16.955 1.091 -15.310 1.00 83.69 87 PHE A CA 1
ATOM 671 C C . PHE A 1 87 ? 16.862 -0.125 -14.372 1.00 83.69 87 PHE A C 1
ATOM 673 O O . PHE A 1 87 ? 15.751 -0.469 -13.957 1.00 83.69 87 PHE A O 1
ATOM 680 N N . PRO A 1 88 ? 17.990 -0.750 -13.975 1.00 86.81 88 PRO A N 1
ATOM 681 C CA . PRO A 1 88 ? 18.006 -2.007 -13.224 1.00 86.81 88 PRO A CA 1
ATOM 682 C C . PRO A 1 88 ? 17.732 -1.784 -11.725 1.00 86.81 88 PRO A C 1
ATOM 684 O O . PRO A 1 88 ? 18.533 -2.147 -10.865 1.00 86.81 88 PRO A O 1
ATOM 687 N N . ARG A 1 89 ? 16.616 -1.126 -11.393 1.00 83.75 89 ARG A N 1
ATOM 688 C CA . ARG A 1 89 ? 16.144 -0.954 -10.015 1.00 83.75 89 ARG A CA 1
ATOM 689 C C . ARG A 1 89 ? 14.911 -1.829 -9.795 1.00 83.75 89 ARG A C 1
ATOM 691 O O . ARG A 1 89 ? 13.874 -1.523 -10.386 1.00 83.75 89 ARG A O 1
ATOM 698 N N . PRO A 1 90 ? 15.005 -2.869 -8.951 1.00 92.31 90 PRO A N 1
ATOM 699 C CA . PRO A 1 90 ? 13.851 -3.684 -8.618 1.00 92.31 90 PRO A CA 1
ATOM 700 C C . PRO A 1 90 ? 12.853 -2.890 -7.785 1.00 92.31 90 PRO A C 1
ATOM 702 O O . PRO A 1 90 ? 13.228 -2.063 -6.945 1.00 92.31 90 PRO A O 1
ATOM 705 N N . VAL A 1 91 ? 11.574 -3.154 -8.026 1.00 96.00 91 VAL A N 1
ATOM 706 C CA . VAL A 1 91 ? 10.496 -2.635 -7.186 1.00 96.00 91 VAL A CA 1
ATOM 707 C C . VAL A 1 91 ? 10.357 -3.475 -5.923 1.00 96.00 91 VAL A C 1
ATOM 709 O O . VAL A 1 91 ? 10.659 -4.664 -5.912 1.00 96.00 91 VAL A O 1
ATOM 712 N N . THR A 1 92 ? 9.879 -2.855 -4.851 1.00 95.75 92 THR A N 1
ATOM 713 C CA . THR A 1 92 ? 9.553 -3.560 -3.607 1.00 95.75 92 THR A CA 1
ATOM 714 C C . THR A 1 92 ? 8.045 -3.596 -3.457 1.00 95.75 92 THR A C 1
ATOM 716 O O . THR A 1 92 ? 7.401 -2.552 -3.533 1.00 95.75 92 THR A O 1
ATOM 719 N N . VAL A 1 93 ? 7.482 -4.784 -3.258 1.00 97.25 93 VAL A N 1
ATOM 720 C CA . VAL A 1 93 ? 6.035 -4.980 -3.139 1.00 97.25 93 VAL A CA 1
ATOM 721 C C . VAL A 1 93 ? 5.712 -5.403 -1.713 1.00 97.25 93 VAL A C 1
ATOM 723 O O . VAL A 1 93 ? 6.279 -6.362 -1.200 1.00 97.25 93 VAL A O 1
ATOM 726 N N . GLU A 1 94 ? 4.803 -4.677 -1.072 1.00 96.00 94 GLU A N 1
ATOM 727 C CA . GLU A 1 94 ? 4.365 -4.911 0.304 1.00 96.00 94 GLU A CA 1
ATOM 728 C C . GLU A 1 94 ? 2.828 -4.953 0.354 1.00 96.00 94 GLU A C 1
ATOM 730 O O . GLU A 1 94 ? 2.171 -4.291 -0.456 1.00 96.00 94 GLU A O 1
ATOM 735 N N . PRO A 1 95 ? 2.214 -5.699 1.288 1.00 95.19 95 PRO A N 1
ATOM 736 C CA . PRO A 1 95 ? 0.783 -5.571 1.552 1.00 95.19 95 PRO A CA 1
ATOM 737 C C . PRO A 1 95 ? 0.418 -4.117 1.877 1.00 95.19 95 PRO A C 1
ATOM 739 O O . PRO A 1 95 ? 1.149 -3.442 2.598 1.00 95.19 95 PRO A O 1
ATOM 742 N N . MET A 1 96 ? -0.703 -3.623 1.348 1.00 93.12 96 MET A N 1
ATOM 743 C CA . MET A 1 96 ? -1.176 -2.278 1.683 1.00 93.12 96 MET A CA 1
ATOM 744 C C . MET A 1 96 ? -1.733 -2.249 3.111 1.00 93.12 96 MET A C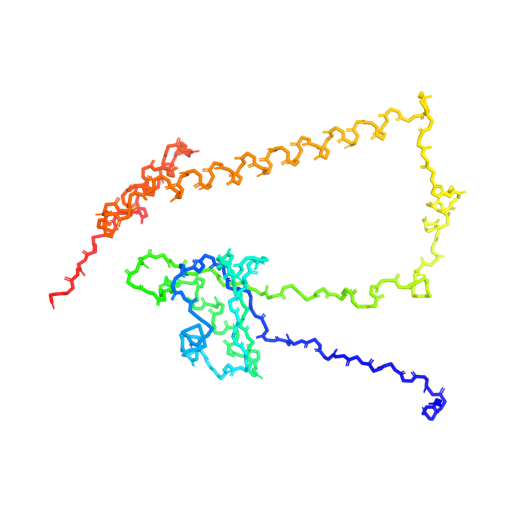 1
ATOM 746 O O . MET A 1 96 ? -2.666 -2.993 3.429 1.00 93.12 96 MET A O 1
ATOM 750 N N . ASP A 1 97 ? -1.210 -1.347 3.942 1.00 87.31 97 ASP A N 1
ATOM 751 C CA . ASP A 1 97 ? -1.792 -1.039 5.248 1.00 87.31 97 ASP A CA 1
ATOM 752 C C . ASP A 1 97 ? -3.125 -0.310 5.054 1.00 87.31 97 ASP A C 1
ATOM 754 O O . ASP A 1 97 ? -3.187 0.783 4.490 1.00 87.31 97 ASP A O 1
ATOM 758 N N . GLN A 1 98 ? -4.208 -0.924 5.524 1.00 83.69 98 GLN A N 1
ATOM 759 C CA . GLN A 1 98 ? -5.551 -0.357 5.428 1.00 83.69 98 GLN A CA 1
ATOM 760 C C . GLN A 1 98 ? -5.933 0.271 6.759 1.00 83.69 98 GLN A C 1
ATOM 762 O O . GLN A 1 98 ? -6.347 -0.415 7.694 1.00 83.69 98 GLN A O 1
ATOM 767 N N . LEU A 1 99 ? -5.758 1.586 6.831 1.00 86.00 99 LEU A N 1
ATOM 768 C CA . LEU A 1 99 ? -6.085 2.399 7.993 1.00 86.00 99 LEU A CA 1
ATOM 769 C C . LEU A 1 99 ? -7.455 3.064 7.771 1.00 86.00 99 LEU A C 1
ATOM 771 O O . LEU A 1 99 ? -7.712 3.580 6.689 1.00 86.00 99 LEU A O 1
ATOM 775 N N . ASP A 1 100 ? -8.338 3.015 8.775 1.00 83.69 100 ASP A N 1
ATOM 776 C CA . ASP A 1 100 ? -9.646 3.702 8.767 1.00 83.69 100 ASP A CA 1
ATOM 777 C C . ASP A 1 100 ? -9.462 5.120 9.328 1.00 83.69 100 ASP A C 1
ATOM 779 O O . ASP A 1 100 ? -9.502 5.326 10.544 1.00 83.69 100 ASP A O 1
ATOM 783 N N . ASP A 1 101 ? -9.200 6.080 8.442 1.00 86.00 101 ASP A N 1
ATOM 784 C CA . ASP A 1 101 ? -9.082 7.509 8.750 1.00 86.00 101 ASP A CA 1
ATOM 785 C C . ASP A 1 101 ? -10.421 8.267 8.662 1.00 86.00 101 ASP A C 1
ATOM 787 O O . ASP A 1 101 ? -10.516 9.397 9.139 1.00 86.00 101 ASP A O 1
ATOM 791 N N . GLU A 1 102 ? -11.472 7.624 8.145 1.00 86.44 102 GLU A N 1
ATOM 792 C CA . GLU A 1 102 ? -12.810 8.205 7.989 1.00 86.44 102 GLU A CA 1
ATOM 793 C C . GLU A 1 102 ? -13.642 8.150 9.283 1.00 86.44 102 GLU A C 1
ATOM 795 O O . GLU A 1 102 ? -14.267 9.139 9.668 1.00 86.44 102 GLU A O 1
ATOM 800 N N . GLU A 1 103 ? -13.681 7.013 9.989 1.00 87.12 103 GLU A N 1
ATOM 801 C CA . GLU A 1 103 ? -14.425 6.911 11.261 1.00 87.12 103 GLU A CA 1
ATOM 802 C C . GLU A 1 103 ? -13.522 6.947 12.497 1.00 87.12 103 GLU A C 1
ATOM 804 O O . GLU A 1 103 ? -13.950 7.408 13.562 1.00 87.12 103 GLU A O 1
ATOM 809 N N . GLY A 1 104 ? -12.287 6.455 12.379 1.00 89.56 104 GLY A N 1
ATOM 810 C CA . GLY A 1 104 ? -11.347 6.366 13.492 1.00 89.56 104 GLY A CA 1
ATOM 811 C C . GLY A 1 104 ? -11.876 5.532 14.669 1.00 89.56 104 GLY A C 1
ATOM 812 O O . GLY A 1 104 ? -12.506 4.489 14.494 1.00 89.56 104 GLY A O 1
ATOM 813 N N . LEU A 1 105 ? -11.603 5.978 15.903 1.00 89.12 105 LEU A N 1
ATOM 814 C CA . LEU A 1 105 ? -12.010 5.286 17.133 1.00 89.12 105 LEU A CA 1
ATOM 815 C C . LEU A 1 105 ? -13.003 6.134 17.949 1.00 89.12 105 LEU A C 1
ATOM 817 O O . LEU A 1 105 ? -12.584 6.935 18.790 1.00 89.12 105 LEU A O 1
ATOM 821 N N . PRO A 1 106 ? -14.324 5.977 17.741 1.00 92.00 106 PRO A N 1
ATOM 822 C CA . PRO A 1 106 ? -15.312 6.715 18.515 1.00 92.00 106 PRO A CA 1
ATOM 823 C C . PRO A 1 106 ? -15.344 6.255 19.979 1.00 92.00 106 PRO A C 1
ATOM 825 O O . PRO A 1 106 ? -15.015 5.120 20.303 1.00 92.00 106 PRO A O 1
ATOM 828 N N . GLU A 1 107 ? -15.838 7.115 20.871 1.00 91.56 107 GLU A N 1
ATOM 829 C CA . GLU A 1 107 ? -15.912 6.847 22.317 1.00 91.56 107 GLU A CA 1
ATOM 830 C C . GLU A 1 107 ? -16.781 5.627 22.675 1.00 91.56 107 GLU A C 1
ATOM 832 O O . GLU A 1 107 ? -16.517 4.910 23.638 1.00 91.56 107 GLU A O 1
ATOM 837 N N . LYS A 1 108 ? -17.850 5.390 21.907 1.00 92.88 108 LYS A N 1
ATOM 838 C CA . LYS A 1 108 ? -18.851 4.350 22.195 1.00 92.88 108 LYS A CA 1
ATOM 839 C C . LYS A 1 108 ? -18.260 2.929 22.275 1.00 92.88 108 LYS A C 1
ATOM 841 O O . LYS A 1 108 ? -18.604 2.238 23.230 1.00 92.88 108 LYS A O 1
ATOM 846 N N . PRO A 1 109 ? -17.427 2.469 21.319 1.00 91.50 109 PRO A N 1
ATOM 847 C CA . PRO A 1 109 ? -16.784 1.155 21.386 1.00 91.50 109 PRO A CA 1
ATOM 848 C C . PRO A 1 109 ? -15.588 1.058 22.348 1.00 91.50 109 PRO A C 1
ATOM 850 O O . PRO A 1 109 ? -15.049 -0.037 22.497 1.00 91.50 109 PRO A O 1
ATOM 853 N N . VAL A 1 110 ? -15.144 2.145 22.992 1.00 93.00 110 VAL A N 1
ATOM 854 C CA . VAL A 1 110 ? -13.978 2.092 23.890 1.00 93.00 110 VAL A CA 1
ATOM 855 C C . VAL A 1 110 ? -14.295 1.245 25.127 1.00 93.00 110 VAL A C 1
ATOM 857 O O . VAL A 1 110 ? -15.297 1.457 25.812 1.00 93.00 110 VAL A O 1
ATOM 860 N N . ILE A 1 111 ? -13.420 0.283 25.433 1.00 94.25 111 ILE A N 1
ATOM 861 C CA . ILE A 1 111 ? -13.560 -0.608 26.590 1.00 94.25 111 ILE A CA 1
ATOM 862 C C . ILE A 1 111 ? -13.264 0.175 27.876 1.00 94.25 111 ILE A C 1
ATOM 864 O O . ILE A 1 111 ? -12.140 0.616 28.107 1.00 94.25 111 ILE A O 1
ATOM 868 N N . LYS A 1 112 ? -14.268 0.303 28.747 1.00 95.00 112 LYS A N 1
ATOM 869 C CA . LYS A 1 112 ? -14.192 1.078 29.998 1.00 95.00 112 LYS A CA 1
ATOM 870 C C . LYS A 1 112 ? -13.699 0.225 31.167 1.00 95.00 112 LYS A C 1
ATOM 872 O O . LYS A 1 112 ? -14.429 -0.037 32.118 1.00 95.00 112 LYS A O 1
ATOM 877 N N . ASN A 1 113 ? -12.473 -0.275 31.054 1.00 95.12 113 ASN A N 1
ATOM 878 C CA . ASN A 1 113 ? -11.814 -1.008 32.135 1.00 95.12 113 ASN A CA 1
ATOM 879 C C . ASN A 1 113 ? -11.195 -0.045 33.175 1.00 95.12 113 ASN A C 1
ATOM 881 O O . ASN A 1 113 ? -11.265 1.177 33.044 1.00 95.12 113 ASN A O 1
ATOM 885 N N . GLN A 1 114 ? -10.568 -0.591 34.223 1.00 96.50 114 GLN A N 1
ATOM 886 C CA . GLN A 1 114 ? -9.923 0.219 35.265 1.00 96.50 114 GLN A CA 1
ATOM 887 C C . GLN A 1 114 ? -8.844 1.160 34.697 1.00 96.50 114 GLN A C 1
ATOM 889 O O . GLN A 1 114 ? -8.732 2.302 35.140 1.00 96.50 114 GLN A O 1
ATOM 894 N N . GLN A 1 115 ? -8.087 0.703 33.694 1.00 94.00 115 GLN A N 1
ATOM 895 C CA . GLN A 1 115 ? -7.039 1.498 33.053 1.00 94.00 115 GLN A CA 1
ATOM 896 C C . GLN A 1 115 ? -7.616 2.722 32.330 1.00 94.00 115 GLN A C 1
ATOM 898 O O . GLN A 1 115 ? -7.094 3.819 32.498 1.00 94.00 115 GLN A O 1
ATOM 903 N N . PHE A 1 116 ? -8.732 2.564 31.611 1.00 94.25 116 PHE A N 1
ATOM 904 C CA . PHE A 1 116 ? -9.439 3.672 30.962 1.00 94.25 116 PHE A CA 1
ATOM 905 C C . PHE A 1 116 ? -9.815 4.776 31.957 1.00 94.25 116 PHE A C 1
ATOM 907 O O . PHE A 1 116 ? -9.609 5.957 31.684 1.00 94.25 116 PHE A O 1
ATOM 914 N N . HIS A 1 117 ? -10.355 4.400 33.119 1.00 94.31 117 HIS A N 1
ATOM 915 C CA . HIS A 1 117 ? -10.728 5.373 34.142 1.00 94.31 117 HIS A CA 1
ATOM 916 C C . HIS A 1 117 ? -9.502 6.077 34.721 1.00 94.31 117 HIS A C 1
ATOM 918 O O . HIS A 1 117 ? -9.503 7.303 34.786 1.00 94.31 117 HIS A O 1
ATOM 924 N N . LYS A 1 118 ? -8.446 5.321 35.047 1.00 94.50 118 LYS A N 1
ATOM 925 C CA . LYS A 1 118 ? -7.187 5.856 35.578 1.00 94.50 118 LYS A CA 1
ATOM 926 C C . LYS A 1 118 ? -6.516 6.840 34.616 1.00 94.50 118 LYS A C 1
ATOM 928 O O . LYS A 1 118 ? -6.074 7.905 35.031 1.00 94.50 118 LYS A O 1
ATOM 933 N N . GLU A 1 119 ? -6.457 6.516 33.325 1.00 89.94 119 GLU A N 1
ATOM 934 C CA . GLU A 1 119 ? -5.863 7.400 32.311 1.00 89.94 119 GLU A CA 1
ATOM 935 C C . GLU A 1 119 ? -6.659 8.694 32.108 1.00 89.94 119 GLU A C 1
ATOM 937 O O . GLU A 1 119 ? -6.086 9.716 31.733 1.00 89.94 119 GLU A O 1
ATOM 942 N N . ARG A 1 120 ? -7.967 8.673 32.389 1.00 93.38 120 ARG A N 1
ATOM 943 C CA . ARG A 1 120 ? -8.875 9.814 32.209 1.00 93.38 120 ARG A CA 1
ATOM 944 C C . ARG A 1 120 ? -9.179 10.599 33.480 1.00 93.38 120 ARG A C 1
ATOM 946 O O . ARG A 1 120 ? -9.949 11.554 33.415 1.00 93.38 120 ARG A O 1
ATOM 953 N N . GLU A 1 121 ? -8.563 10.249 34.609 1.00 93.56 121 GLU A N 1
ATOM 954 C CA . GLU A 1 121 ? -8.673 11.022 35.854 1.00 93.56 121 GLU A CA 1
ATOM 955 C C . GLU A 1 121 ? -8.246 12.480 35.660 1.00 93.56 121 GLU A C 1
ATOM 957 O O . GLU A 1 121 ? -8.804 13.384 36.281 1.00 93.56 121 GLU A O 1
ATOM 962 N N . GLN A 1 122 ? -7.266 12.719 34.783 1.00 87.56 122 GLN A N 1
ATOM 963 C CA . GLN A 1 122 ? -6.781 14.059 34.485 1.00 87.56 122 GLN A CA 1
ATOM 964 C C . GLN A 1 122 ? -7.169 14.470 33.059 1.00 87.56 122 GLN A C 1
ATOM 966 O O . GLN A 1 122 ? -6.847 13.748 32.114 1.00 87.56 122 GLN A O 1
ATOM 971 N N . PRO A 1 123 ? -7.802 15.641 32.865 1.00 92.12 123 PRO A N 1
ATOM 972 C CA . PRO A 1 123 ? -8.149 16.123 31.535 1.00 92.12 123 PRO A CA 1
ATOM 973 C C . PRO A 1 123 ? -6.894 16.506 30.725 1.00 92.12 123 PRO A C 1
ATOM 975 O O . PRO A 1 123 ? -5.803 16.674 31.298 1.00 92.12 123 PRO A O 1
ATOM 978 N N . PRO A 1 124 ? -7.039 16.693 29.397 1.00 93.81 124 PRO A N 1
ATOM 979 C CA . PRO A 1 124 ? -5.985 17.252 28.558 1.00 93.81 124 PRO A CA 1
ATOM 980 C C . PRO A 1 124 ? -5.472 18.575 29.139 1.00 93.81 124 PRO A C 1
ATOM 982 O O . PRO A 1 124 ? -6.241 19.509 29.362 1.00 93.81 124 PRO A O 1
ATOM 985 N N . ARG A 1 125 ? -4.169 18.645 29.420 1.00 89.12 125 ARG A N 1
ATOM 986 C CA . ARG A 1 125 ? -3.523 19.799 30.063 1.00 89.12 125 ARG A CA 1
ATOM 987 C C . ARG A 1 125 ? -2.071 19.925 29.615 1.00 89.12 125 ARG A C 1
ATOM 989 O O . ARG A 1 125 ? -1.442 18.929 29.262 1.00 89.12 125 ARG A O 1
ATOM 996 N N . PHE A 1 126 ? -1.513 21.128 29.715 1.00 88.25 126 PHE A N 1
ATOM 997 C CA . PHE A 1 126 ? -0.066 21.317 29.631 1.00 88.25 126 PHE A CA 1
ATOM 998 C C . PHE A 1 126 ? 0.600 20.939 30.957 1.00 88.25 126 PHE A C 1
ATOM 1000 O O . PHE A 1 126 ? 0.072 21.215 32.035 1.00 88.25 126 PHE A O 1
ATOM 1007 N N . ALA A 1 127 ? 1.774 20.312 30.883 1.00 83.81 127 ALA A N 1
ATOM 1008 C CA . ALA A 1 127 ? 2.569 20.016 32.068 1.00 83.81 127 ALA A CA 1
ATOM 1009 C C . ALA A 1 127 ? 3.061 21.321 32.713 1.00 83.81 127 ALA A C 1
ATOM 1011 O O . ALA A 1 127 ? 3.655 22.163 32.038 1.00 83.81 127 ALA A O 1
ATOM 1012 N N . GLN A 1 128 ? 2.839 21.481 34.019 1.00 80.62 128 GLN A N 1
ATOM 1013 C CA . GLN A 1 128 ? 3.366 22.630 34.752 1.00 80.62 128 GLN A CA 1
ATOM 1014 C C . GLN A 1 128 ? 4.890 22.497 34.926 1.00 80.62 128 GLN A C 1
ATOM 1016 O O . GLN A 1 128 ? 5.376 21.389 35.202 1.00 80.62 128 GLN A O 1
ATOM 1021 N N . PRO A 1 129 ? 5.657 23.594 34.788 1.00 76.25 129 PRO A N 1
ATOM 1022 C CA . PRO A 1 129 ? 7.094 23.587 35.043 1.00 76.25 129 PRO A CA 1
ATOM 1023 C C . PRO A 1 129 ? 7.408 23.013 36.436 1.00 76.25 129 PRO A C 1
ATOM 1025 O O . PRO A 1 129 ? 6.848 23.461 37.430 1.00 76.25 129 PRO A O 1
ATOM 1028 N N . GLY A 1 130 ? 8.273 21.995 36.506 1.00 70.56 130 GLY A N 1
ATOM 1029 C CA . GLY A 1 130 ? 8.701 21.354 37.761 1.00 70.56 130 GLY A CA 1
ATOM 1030 C C . GLY A 1 130 ? 7.916 20.105 38.192 1.00 70.56 130 GLY A C 1
ATOM 1031 O O . GLY A 1 130 ? 8.445 19.307 38.953 1.00 70.56 130 GLY A O 1
ATOM 1032 N N . SER A 1 131 ? 6.706 19.864 37.672 1.00 66.00 131 SER A N 1
ATOM 1033 C CA . SER A 1 131 ? 5.891 18.697 38.070 1.00 66.00 131 SER A CA 1
ATOM 1034 C C . SER A 1 131 ? 6.157 17.433 37.242 1.00 66.00 131 SER A C 1
ATOM 1036 O O . SER A 1 131 ? 5.778 16.343 37.665 1.00 66.00 131 SER A O 1
ATOM 1038 N N . PHE A 1 132 ? 6.764 17.552 36.057 1.00 63.19 132 PHE A N 1
ATOM 1039 C CA . PHE A 1 132 ? 6.896 16.438 35.110 1.00 63.19 132 PHE A CA 1
ATOM 1040 C C . PHE A 1 132 ? 8.220 16.490 34.338 1.00 63.19 132 PHE A C 1
ATOM 1042 O O . PHE A 1 132 ? 8.261 16.783 33.142 1.00 63.19 132 PHE A O 1
ATOM 1049 N N . GLU A 1 133 ? 9.324 16.144 35.006 1.00 63.22 133 GLU A N 1
ATOM 1050 C CA . GLU A 1 133 ? 10.605 15.908 34.322 1.00 63.22 133 GLU A CA 1
ATOM 1051 C C . GLU A 1 133 ? 10.500 14.794 33.269 1.00 63.22 133 GLU A C 1
ATOM 1053 O O . GLU A 1 133 ? 11.123 14.870 32.210 1.00 63.22 133 GLU A O 1
ATOM 1058 N N . TYR A 1 134 ? 9.665 13.783 33.526 1.00 69.44 134 TYR A N 1
ATOM 1059 C CA . TYR A 1 134 ? 9.489 12.626 32.651 1.00 69.44 134 TYR A CA 1
ATOM 1060 C C . TYR A 1 134 ? 8.930 12.999 31.272 1.00 69.44 134 TYR A C 1
ATOM 1062 O O . TYR A 1 134 ? 9.456 12.545 30.262 1.00 69.44 134 TYR A O 1
ATOM 1070 N N . ALA A 1 135 ? 7.942 13.899 31.199 1.00 77.56 135 ALA A N 1
ATOM 1071 C CA . ALA A 1 135 ? 7.389 14.366 29.923 1.00 77.56 135 ALA A CA 1
ATOM 1072 C C . ALA A 1 135 ? 8.445 15.095 29.071 1.00 77.56 135 ALA A C 1
ATOM 1074 O O . ALA A 1 135 ? 8.486 14.950 27.850 1.00 77.56 135 ALA A O 1
ATOM 1075 N N . ARG A 1 136 ? 9.343 15.849 29.720 1.00 77.06 136 ARG A N 1
ATOM 1076 C CA . ARG A 1 136 ? 10.441 16.555 29.050 1.00 77.06 136 ARG A CA 1
ATOM 1077 C C . ARG A 1 136 ? 11.495 15.578 28.519 1.00 77.06 136 ARG A C 1
ATOM 1079 O O . ARG A 1 136 ? 11.954 15.752 27.394 1.00 77.06 136 ARG A O 1
ATOM 1086 N N . ARG A 1 137 ? 11.821 14.532 29.293 1.00 82.00 137 ARG A N 1
ATOM 1087 C CA . ARG A 1 137 ? 12.709 13.434 28.865 1.00 82.00 137 ARG A CA 1
ATOM 1088 C C . ARG A 1 137 ? 12.111 12.648 27.693 1.00 82.00 137 ARG A C 1
ATOM 1090 O O . ARG A 1 137 ? 12.815 12.415 26.721 1.00 82.00 137 ARG A O 1
ATOM 1097 N N . TRP A 1 138 ? 10.815 12.333 27.723 1.00 75.31 138 TRP A N 1
ATOM 1098 C CA . TRP A 1 138 ? 10.121 11.709 26.587 1.00 75.31 138 TRP A CA 1
ATOM 1099 C C . TRP A 1 138 ? 10.154 12.562 25.328 1.00 75.31 138 TRP A C 1
ATOM 1101 O O . TRP A 1 138 ? 10.458 12.053 24.255 1.00 75.31 138 TRP A O 1
ATOM 1111 N N . LYS A 1 139 ? 9.890 13.867 25.449 1.00 84.19 139 LYS A N 1
ATOM 1112 C CA . LYS A 1 139 ? 9.976 14.779 24.305 1.00 84.19 139 LYS A CA 1
ATOM 1113 C C . LYS A 1 139 ? 11.381 14.784 23.694 1.00 84.19 139 LYS A C 1
ATOM 1115 O O . LYS A 1 139 ? 11.503 14.777 22.475 1.00 84.19 139 LYS A O 1
ATOM 1120 N N . ALA A 1 140 ? 12.424 14.765 24.527 1.00 85.88 140 ALA A N 1
ATOM 1121 C CA . ALA A 1 140 ? 13.803 14.663 24.057 1.00 85.88 140 ALA A CA 1
ATOM 1122 C C . ALA A 1 140 ? 14.081 13.325 23.347 1.00 85.88 140 ALA A C 1
ATOM 1124 O O . ALA A 1 140 ? 14.732 13.330 22.309 1.00 85.88 140 ALA A O 1
ATOM 1125 N N . LEU A 1 141 ? 13.551 12.202 23.852 1.00 82.56 141 LEU A N 1
ATOM 1126 C CA . LEU A 1 141 ? 13.687 10.891 23.204 1.00 82.56 141 LEU A CA 1
ATOM 1127 C C . LEU A 1 141 ? 13.018 10.849 21.825 1.00 82.56 141 LEU A C 1
ATOM 1129 O O . LEU A 1 141 ? 13.651 10.409 20.874 1.00 82.56 141 LEU A O 1
ATOM 1133 N N . ILE A 1 142 ? 11.788 11.357 21.702 1.00 83.81 142 ILE A N 1
ATOM 1134 C CA . ILE A 1 142 ? 11.066 11.425 20.419 1.00 83.81 142 ILE A CA 1
ATOM 1135 C C . ILE A 1 142 ? 11.838 12.287 19.411 1.00 83.81 142 ILE A C 1
ATOM 1137 O O . ILE A 1 142 ? 11.964 11.925 18.245 1.00 83.81 142 ILE A O 1
ATOM 1141 N N . GLU A 1 143 ? 12.390 13.419 19.856 1.00 91.12 143 GLU A N 1
ATOM 1142 C CA . GLU A 1 143 ? 13.188 14.296 18.994 1.00 91.12 143 GLU A CA 1
ATOM 1143 C C . GLU A 1 143 ? 14.492 13.619 18.546 1.00 91.12 143 GLU A C 1
ATOM 1145 O O . GLU A 1 143 ? 14.865 13.705 17.378 1.00 91.12 143 GLU A O 1
ATOM 1150 N N . MET A 1 144 ? 15.169 12.904 19.450 1.00 86.69 144 MET A N 1
ATOM 1151 C CA . MET A 1 144 ? 16.373 12.143 19.112 1.00 86.69 144 MET A CA 1
ATOM 1152 C C . MET A 1 144 ? 16.083 10.967 18.171 1.00 86.69 144 MET A C 1
ATOM 1154 O O . MET A 1 144 ? 16.892 10.688 17.289 1.00 86.69 144 MET A O 1
ATOM 1158 N N . GLU A 1 145 ? 14.957 10.272 18.341 1.00 80.56 145 GLU A N 1
ATOM 1159 C CA . GLU A 1 145 ? 14.518 9.200 17.440 1.00 80.56 145 GLU A CA 1
ATOM 1160 C C . GLU A 1 145 ? 14.223 9.754 16.045 1.00 80.56 145 GLU A C 1
ATOM 1162 O O . GLU A 1 145 ? 14.712 9.222 15.047 1.00 80.56 145 GLU A O 1
ATOM 1167 N N . LYS A 1 146 ? 13.515 10.884 15.978 1.00 88.06 146 LYS A N 1
ATOM 1168 C CA . LYS A 1 146 ? 13.244 11.587 14.726 1.00 88.06 146 LYS A CA 1
ATOM 1169 C C . LYS A 1 146 ? 14.533 12.029 14.029 1.00 88.06 146 LYS A C 1
ATOM 1171 O O . LYS A 1 146 ? 14.697 11.767 12.843 1.00 88.06 146 LYS A O 1
ATOM 1176 N N . GLN A 1 147 ? 15.479 12.630 14.757 1.00 86.69 147 GLN A N 1
ATOM 1177 C CA . GLN A 1 147 ? 16.775 13.029 14.195 1.00 86.69 147 GLN A CA 1
ATOM 1178 C C . GLN A 1 147 ? 17.566 11.833 13.658 1.00 86.69 147 GLN A C 1
ATOM 1180 O O . GLN A 1 147 ? 18.172 11.941 12.594 1.00 86.69 147 GLN A O 1
ATOM 1185 N N . GLN A 1 148 ? 17.550 10.692 14.351 1.00 81.50 148 GLN A N 1
ATOM 1186 C CA . GLN A 1 148 ? 18.197 9.471 13.862 1.00 81.50 148 GLN A CA 1
ATOM 1187 C C . GLN A 1 148 ? 17.525 8.928 12.594 1.00 81.50 148 GLN A C 1
ATOM 1189 O O . GLN A 1 148 ? 18.224 8.573 11.645 1.00 81.50 148 GLN A O 1
ATOM 1194 N N . GLN A 1 149 ? 16.190 8.899 12.541 1.00 72.31 149 GLN A N 1
ATOM 1195 C CA . GLN A 1 149 ? 15.446 8.477 11.349 1.00 72.31 149 GLN A CA 1
ATOM 1196 C C . GLN A 1 149 ? 15.706 9.406 10.156 1.00 72.31 149 GLN A C 1
ATOM 1198 O O . GLN A 1 149 ? 15.961 8.926 9.050 1.00 72.31 149 GLN A O 1
ATOM 1203 N N . ASP A 1 150 ? 15.716 10.721 10.380 1.00 79.75 150 ASP A N 1
ATOM 1204 C CA . ASP A 1 150 ? 15.995 11.717 9.344 1.00 79.75 150 ASP A CA 1
ATOM 1205 C C . ASP A 1 150 ? 17.441 11.607 8.839 1.00 79.75 150 ASP A C 1
ATOM 1207 O O . ASP A 1 150 ? 17.669 11.627 7.629 1.00 79.75 150 ASP A O 1
ATOM 1211 N N . GLN A 1 151 ? 18.419 11.409 9.733 1.00 76.44 151 GLN A N 1
ATOM 1212 C CA . GLN A 1 151 ? 19.816 11.171 9.352 1.00 76.44 151 GLN A CA 1
ATOM 1213 C C . GLN A 1 151 ? 19.972 9.883 8.535 1.00 76.44 151 GLN A C 1
ATOM 1215 O O . GLN A 1 151 ? 20.653 9.893 7.508 1.00 76.44 151 GLN A O 1
ATOM 1220 N N . ALA A 1 152 ? 19.307 8.793 8.930 1.00 72.88 152 ALA A N 1
ATOM 1221 C CA . ALA A 1 152 ? 19.319 7.538 8.182 1.00 72.88 152 ALA A CA 1
ATOM 1222 C C . ALA A 1 152 ? 18.681 7.700 6.792 1.00 72.88 152 ALA A C 1
ATOM 1224 O O . ALA A 1 152 ? 19.263 7.293 5.782 1.00 72.88 152 ALA A O 1
ATOM 1225 N N . HIS A 1 153 ? 17.523 8.360 6.712 1.00 70.19 153 HIS A N 1
ATOM 1226 C CA . HIS A 1 153 ? 16.849 8.635 5.446 1.00 70.19 153 HIS A CA 1
ATOM 1227 C C . HIS A 1 153 ? 17.682 9.574 4.556 1.00 70.19 153 HIS A C 1
ATOM 1229 O O . HIS A 1 153 ? 17.736 9.395 3.333 1.00 70.19 153 HIS A O 1
ATOM 1235 N N . GLN A 1 154 ? 18.348 10.577 5.134 1.00 65.31 154 GLN A N 1
ATOM 1236 C CA . GLN A 1 154 ? 19.218 11.495 4.407 1.00 65.31 154 GLN A CA 1
ATOM 1237 C C . GLN A 1 154 ? 20.476 10.786 3.900 1.00 65.31 154 GLN A C 1
ATOM 1239 O O . GLN A 1 154 ? 20.843 10.997 2.744 1.00 65.31 154 GLN A O 1
ATOM 1244 N N . GLY A 1 155 ? 21.086 9.908 4.699 1.00 65.12 155 GLY A N 1
ATOM 1245 C CA . GLY A 1 155 ? 22.210 9.066 4.289 1.00 65.12 155 GLY A CA 1
ATOM 1246 C C . GLY A 1 155 ? 21.849 8.165 3.107 1.00 65.12 155 GLY A C 1
ATOM 1247 O O . GLY A 1 155 ? 22.522 8.207 2.077 1.00 65.12 155 GLY A O 1
ATOM 1248 N N . GLN A 1 156 ? 20.719 7.452 3.193 1.00 59.62 156 GLN A N 1
ATOM 1249 C CA . GLN A 1 156 ? 20.203 6.646 2.079 1.00 59.62 156 GLN A CA 1
ATOM 1250 C C . GLN A 1 156 ? 19.931 7.501 0.830 1.00 59.62 156 GLN A C 1
ATOM 1252 O O . GLN A 1 156 ? 20.305 7.122 -0.278 1.00 59.62 156 GLN A O 1
ATOM 1257 N N . ARG A 1 157 ? 19.344 8.698 0.986 1.00 58.16 157 ARG A N 1
ATOM 1258 C CA . ARG A 1 157 ? 19.108 9.627 -0.133 1.00 58.16 157 ARG A CA 1
ATOM 1259 C C . ARG A 1 157 ? 20.397 10.118 -0.782 1.00 58.16 157 ARG A C 1
ATOM 1261 O O . ARG A 1 157 ? 20.473 10.096 -2.002 1.00 58.16 157 ARG A O 1
ATOM 1268 N N . HIS A 1 158 ? 21.402 10.544 -0.019 1.00 55.28 158 HIS A N 1
ATOM 1269 C CA . HIS A 1 158 ? 22.666 11.029 -0.589 1.00 55.28 158 HIS A CA 1
ATOM 1270 C C . HIS A 1 158 ? 23.385 9.921 -1.366 1.00 55.28 158 HIS A C 1
ATOM 1272 O O . HIS A 1 158 ? 23.888 10.168 -2.460 1.00 55.28 158 HIS A O 1
ATOM 1278 N N . GLN A 1 159 ? 23.342 8.688 -0.862 1.00 53.56 159 GLN A N 1
ATOM 1279 C CA . GLN A 1 159 ? 23.923 7.518 -1.523 1.00 53.56 159 GLN A CA 1
ATOM 1280 C C . GLN A 1 159 ? 23.181 7.127 -2.821 1.00 53.56 159 GLN A C 1
ATOM 1282 O O . GLN A 1 159 ? 23.773 6.575 -3.751 1.00 53.56 159 GLN A O 1
ATOM 1287 N N . VAL A 1 160 ? 21.882 7.436 -2.919 1.00 53.19 160 VAL A N 1
ATOM 1288 C CA . VAL A 1 160 ? 21.072 7.220 -4.131 1.00 53.19 160 VAL A CA 1
ATOM 1289 C C . VAL A 1 160 ? 21.179 8.390 -5.123 1.00 53.19 160 VAL A C 1
ATOM 1291 O O . VAL A 1 160 ? 21.185 8.149 -6.328 1.00 53.19 160 VAL A O 1
ATOM 1294 N N . VAL A 1 161 ? 21.275 9.636 -4.644 1.00 49.00 161 VAL A N 1
ATOM 1295 C CA . VAL A 1 161 ? 21.227 10.876 -5.451 1.00 49.00 161 VAL A CA 1
ATOM 1296 C C . VAL A 1 161 ? 22.591 11.282 -6.018 1.00 49.00 161 VAL A C 1
ATOM 1298 O O . VAL A 1 161 ? 22.634 11.896 -7.077 1.00 49.00 161 VAL A O 1
ATOM 1301 N N . GLN A 1 162 ? 23.713 10.903 -5.397 1.00 44.78 162 GLN A N 1
ATOM 1302 C CA . GLN A 1 162 ? 25.049 11.155 -5.967 1.00 44.78 162 GLN A CA 1
ATOM 1303 C C . GLN A 1 162 ? 25.381 10.295 -7.202 1.00 44.78 162 GLN A C 1
ATOM 1305 O O . GLN A 1 162 ? 26.487 10.387 -7.727 1.00 44.78 162 GLN A O 1
ATOM 1310 N N . ARG A 1 163 ? 24.450 9.465 -7.689 1.00 53.59 163 ARG A N 1
ATOM 1311 C CA . ARG A 1 163 ? 24.656 8.624 -8.872 1.00 53.59 163 ARG A CA 1
ATOM 1312 C C . ARG A 1 163 ? 24.497 9.451 -10.147 1.00 53.59 163 ARG A C 1
ATOM 1314 O O . ARG A 1 163 ? 23.394 9.934 -10.408 1.00 53.59 163 ARG A O 1
ATOM 1321 N N . PRO A 1 164 ? 25.552 9.613 -10.958 1.00 49.19 164 PRO A N 1
ATOM 1322 C CA . PRO A 1 164 ? 25.452 10.349 -12.208 1.00 49.19 164 PRO A CA 1
ATOM 1323 C C . PRO A 1 164 ? 24.506 9.625 -13.171 1.00 49.19 164 PRO A C 1
ATOM 1325 O O . PRO A 1 164 ? 24.592 8.412 -13.346 1.00 49.19 164 PRO A O 1
ATOM 1328 N N . THR A 1 165 ? 23.634 10.368 -13.850 1.00 54.19 165 THR A N 1
ATOM 1329 C CA . THR A 1 165 ? 22.674 9.841 -14.840 1.00 54.19 165 THR A CA 1
ATOM 1330 C C . THR A 1 165 ? 23.326 9.209 -16.081 1.00 54.19 165 THR A C 1
ATOM 1332 O O . THR A 1 165 ? 22.619 8.651 -16.912 1.00 54.19 165 THR A O 1
ATOM 1335 N N . ALA A 1 166 ? 24.657 9.272 -16.206 1.00 56.78 166 ALA A N 1
ATOM 1336 C CA . ALA A 1 166 ? 25.435 8.785 -17.347 1.00 56.78 166 ALA A CA 1
ATOM 1337 C C . ALA A 1 166 ? 26.130 7.424 -17.123 1.00 56.78 166 ALA A C 1
ATOM 1339 O O . ALA A 1 166 ? 26.889 6.986 -17.983 1.00 56.78 166 ALA A O 1
ATOM 1340 N N . TRP A 1 167 ? 25.945 6.771 -15.971 1.00 60.09 167 TRP A N 1
ATOM 1341 C CA . TRP A 1 167 ? 26.638 5.514 -15.659 1.00 60.09 167 TRP A CA 1
ATOM 1342 C C . TRP A 1 167 ? 25.910 4.297 -16.231 1.00 60.09 167 TRP A C 1
ATOM 1344 O O . TRP A 1 167 ? 24.683 4.205 -16.176 1.00 60.09 167 TRP A O 1
ATOM 1354 N N . GLY A 1 168 ? 26.681 3.336 -16.745 1.00 66.12 168 GLY A N 1
ATOM 1355 C CA . GLY A 1 168 ? 26.138 2.070 -17.238 1.00 66.12 168 GLY A CA 1
ATOM 1356 C C . GLY A 1 168 ? 25.572 1.188 -16.108 1.00 66.12 168 GLY A C 1
ATOM 1357 O O . GLY A 1 168 ? 25.995 1.325 -14.955 1.00 66.12 168 GLY A O 1
ATOM 1358 N N . PRO A 1 169 ? 24.663 0.239 -16.415 1.00 60.97 169 PRO A N 1
ATOM 1359 C CA . PRO A 1 169 ? 24.057 -0.677 -15.438 1.00 60.97 169 PRO A CA 1
ATOM 1360 C C . PRO A 1 169 ? 25.060 -1.384 -14.510 1.00 60.97 169 PRO A C 1
ATOM 1362 O O . PRO A 1 169 ? 24.822 -1.472 -13.307 1.00 60.97 169 PRO A O 1
ATOM 1365 N N . GLN A 1 170 ? 26.208 -1.817 -15.046 1.00 65.62 170 GLN A N 1
ATOM 1366 C CA . GLN A 1 170 ? 27.254 -2.500 -14.277 1.00 65.62 170 GLN A CA 1
ATOM 1367 C C . GLN A 1 170 ? 27.963 -1.564 -13.287 1.00 65.62 170 GLN A C 1
ATOM 1369 O O . GLN A 1 170 ? 28.053 -1.866 -12.103 1.00 65.62 170 GLN A O 1
ATOM 1374 N N . GLN A 1 171 ? 28.377 -0.376 -13.740 1.00 69.56 171 GLN A N 1
ATOM 1375 C CA . GLN A 1 171 ? 29.032 0.632 -12.890 1.00 69.56 171 GLN A CA 1
ATOM 1376 C C . GLN A 1 171 ? 28.129 1.062 -11.726 1.00 69.56 171 GLN A C 1
ATOM 1378 O O . GLN A 1 171 ? 28.580 1.342 -10.616 1.00 69.56 171 GLN A O 1
ATOM 1383 N N . MET A 1 172 ? 26.823 1.094 -11.983 1.00 64.75 172 MET A N 1
ATOM 1384 C CA . MET A 1 172 ? 25.803 1.393 -10.989 1.00 64.75 172 MET A CA 1
ATOM 1385 C C . MET A 1 172 ? 25.654 0.285 -9.952 1.00 64.75 172 MET A C 1
ATOM 1387 O O . MET A 1 172 ? 25.493 0.602 -8.774 1.00 64.75 172 MET A O 1
ATOM 1391 N N . PHE A 1 173 ? 25.700 -0.982 -10.371 1.00 64.69 173 PHE A N 1
ATOM 1392 C CA . PHE A 1 173 ? 25.680 -2.135 -9.473 1.00 64.69 173 PHE A CA 1
ATOM 1393 C C . PHE A 1 173 ? 26.925 -2.149 -8.577 1.00 64.69 173 PHE A C 1
ATOM 1395 O O . PHE A 1 173 ? 26.796 -2.140 -7.352 1.00 64.69 173 PHE A O 1
ATOM 1402 N N . ASP A 1 174 ? 28.112 -2.026 -9.175 1.00 68.44 174 ASP A N 1
ATOM 1403 C CA . ASP A 1 174 ? 29.398 -2.040 -8.470 1.00 68.44 174 ASP A CA 1
ATOM 1404 C C . ASP A 1 174 ? 29.486 -0.921 -7.413 1.00 68.44 174 ASP A C 1
ATOM 1406 O O . ASP A 1 174 ? 29.961 -1.132 -6.295 1.00 68.44 174 ASP A O 1
ATOM 1410 N N . SER A 1 175 ? 28.933 0.260 -7.712 1.00 64.94 175 SER A N 1
ATOM 1411 C CA . SER A 1 175 ? 28.848 1.374 -6.761 1.00 64.94 175 SER A CA 1
ATOM 1412 C C . SER A 1 175 ? 27.932 1.087 -5.564 1.00 64.94 175 SER A C 1
ATOM 1414 O O . SER A 1 175 ? 28.265 1.462 -4.439 1.00 64.94 175 SER A O 1
ATOM 1416 N N . VAL A 1 176 ? 26.798 0.395 -5.765 1.00 64.12 176 VAL A N 1
ATOM 1417 C CA . VAL A 1 176 ? 25.914 -0.030 -4.655 1.00 64.12 176 VAL A CA 1
ATOM 1418 C C . VAL A 1 176 ? 26.685 -0.955 -3.731 1.00 64.12 176 VAL A C 1
ATOM 1420 O O . VAL A 1 176 ? 26.656 -0.782 -2.515 1.00 64.12 176 VAL A O 1
ATOM 1423 N N . ILE A 1 177 ? 27.391 -1.917 -4.323 1.00 68.38 177 ILE A N 1
ATOM 1424 C CA . ILE A 1 177 ? 28.149 -2.927 -3.595 1.00 68.38 177 ILE A CA 1
ATOM 1425 C C . ILE A 1 177 ? 29.249 -2.265 -2.770 1.00 68.38 177 ILE A C 1
ATOM 1427 O O . ILE A 1 177 ? 29.368 -2.538 -1.573 1.00 68.38 177 ILE A O 1
ATOM 1431 N N . GLN A 1 178 ? 29.999 -1.336 -3.363 1.00 67.06 178 GLN A N 1
ATOM 1432 C CA . GLN A 1 178 ? 31.045 -0.594 -2.666 1.00 67.06 178 GLN A CA 1
ATOM 1433 C C . GLN A 1 178 ? 30.483 0.235 -1.500 1.00 67.06 178 GLN A C 1
ATOM 1435 O O . GLN A 1 178 ? 31.063 0.259 -0.413 1.00 67.06 178 GLN A O 1
ATOM 1440 N N . ALA A 1 179 ? 29.324 0.868 -1.693 1.00 62.69 179 ALA A N 1
ATOM 1441 C CA . ALA A 1 179 ? 28.685 1.709 -0.689 1.00 62.69 179 ALA A CA 1
ATOM 1442 C C . ALA A 1 179 ? 28.092 0.907 0.489 1.00 62.69 179 ALA A C 1
ATOM 1444 O O . ALA A 1 179 ? 28.210 1.332 1.641 1.00 62.69 179 ALA A O 1
ATOM 1445 N N . LEU A 1 180 ? 27.511 -0.268 0.217 1.00 59.44 180 LEU A N 1
ATOM 1446 C CA . LEU A 1 180 ? 27.018 -1.199 1.240 1.00 59.44 180 LEU A CA 1
ATOM 1447 C C . LEU A 1 180 ? 28.169 -1.847 2.025 1.00 59.44 180 LEU A C 1
ATOM 1449 O O . LEU A 1 180 ? 28.098 -1.956 3.249 1.00 59.44 180 LEU A O 1
ATOM 1453 N N . THR A 1 181 ? 29.262 -2.206 1.344 1.00 62.22 181 THR A N 1
ATOM 1454 C CA . THR A 1 181 ? 30.454 -2.808 1.969 1.00 62.22 181 THR A CA 1
ATOM 1455 C C . THR A 1 181 ? 31.165 -1.831 2.916 1.00 62.22 181 THR A C 1
ATOM 1457 O O . THR A 1 181 ? 31.740 -2.250 3.915 1.00 62.22 181 THR A O 1
ATOM 1460 N N . ALA A 1 182 ? 31.078 -0.518 2.666 1.00 59.03 182 ALA A N 1
ATOM 1461 C CA . ALA A 1 182 ? 31.669 0.508 3.530 1.00 59.03 182 ALA A CA 1
ATOM 1462 C C . ALA A 1 182 ? 30.958 0.685 4.891 1.00 59.03 182 ALA A C 1
ATOM 1464 O O . ALA A 1 182 ? 31.554 1.242 5.810 1.00 59.03 182 ALA A O 1
ATOM 1465 N N . HIS A 1 183 ? 29.703 0.235 5.033 1.00 52.56 183 HIS A N 1
ATOM 1466 C CA . HIS A 1 183 ? 28.899 0.402 6.257 1.00 52.56 183 HIS A CA 1
ATOM 1467 C C . HIS A 1 183 ? 28.692 -0.894 7.061 1.00 52.56 183 HIS A C 1
ATOM 1469 O O . HIS A 1 183 ? 28.132 -0.840 8.155 1.00 52.56 183 HIS A O 1
ATOM 1475 N N . ILE A 1 184 ? 29.148 -2.050 6.562 1.00 47.53 184 ILE A N 1
ATOM 1476 C CA . ILE A 1 184 ? 29.018 -3.346 7.245 1.00 47.53 184 ILE A CA 1
ATOM 1477 C C . ILE A 1 184 ? 30.383 -4.054 7.238 1.00 47.53 184 ILE A C 1
ATOM 1479 O O . ILE A 1 184 ? 30.792 -4.574 6.197 1.00 47.53 184 ILE A O 1
ATOM 1483 N N . PRO A 1 185 ? 31.115 -4.119 8.369 1.00 45.41 185 PRO A N 1
ATOM 1484 C CA . PRO A 1 185 ? 32.352 -4.884 8.436 1.00 45.41 185 PRO A CA 1
ATOM 1485 C C . PRO A 1 185 ? 32.010 -6.380 8.516 1.00 45.41 185 PRO A C 1
ATOM 1487 O O . PRO A 1 185 ? 31.816 -6.924 9.598 1.00 45.41 185 PRO A O 1
ATOM 1490 N N . GLY A 1 186 ? 31.901 -7.052 7.366 1.00 54.16 186 GLY A N 1
ATOM 1491 C CA . GLY A 1 186 ? 31.699 -8.503 7.332 1.00 54.16 186 GLY A CA 1
ATOM 1492 C C . GLY A 1 186 ? 31.086 -9.051 6.045 1.00 54.16 186 GLY A C 1
ATOM 1493 O O . GLY A 1 186 ? 29.875 -9.129 5.911 1.00 54.16 186 GLY A O 1
ATOM 1494 N N . ASN A 1 187 ? 31.957 -9.491 5.136 1.00 53.47 187 ASN A N 1
ATOM 1495 C CA . ASN A 1 187 ? 31.778 -10.609 4.202 1.00 53.47 187 ASN A CA 1
ATOM 1496 C C . ASN A 1 187 ? 30.450 -10.714 3.405 1.00 53.47 187 ASN A C 1
ATOM 1498 O O . ASN A 1 187 ? 29.706 -11.680 3.547 1.00 53.47 187 ASN A O 1
ATOM 1502 N N . LEU A 1 188 ? 30.202 -9.771 2.487 1.00 51.34 188 LEU A N 1
ATOM 1503 C CA . LEU A 1 188 ? 29.172 -9.887 1.431 1.00 51.34 188 LEU A CA 1
ATOM 1504 C C . LEU A 1 188 ? 29.739 -10.285 0.051 1.00 51.34 188 LEU A C 1
ATOM 1506 O O . LEU A 1 188 ? 28.991 -10.420 -0.917 1.00 51.34 188 LEU A O 1
ATOM 1510 N N . HIS A 1 189 ? 31.050 -10.524 -0.056 1.00 51.69 189 HIS A N 1
ATOM 1511 C CA . HIS A 1 189 ? 31.736 -10.726 -1.341 1.00 51.69 189 HIS A CA 1
ATOM 1512 C C . HIS A 1 189 ? 31.256 -11.976 -2.113 1.00 51.69 189 HIS A C 1
ATOM 1514 O O . HIS A 1 189 ? 31.319 -12.008 -3.341 1.00 51.69 189 HIS A O 1
ATOM 1520 N N . ASN A 1 190 ? 30.721 -12.983 -1.407 1.00 46.62 190 ASN A N 1
ATOM 1521 C CA . ASN A 1 190 ? 30.263 -14.246 -2.002 1.00 46.62 190 ASN A CA 1
ATOM 1522 C C . ASN A 1 190 ? 28.839 -14.214 -2.582 1.00 46.62 190 ASN A C 1
ATOM 1524 O O . ASN A 1 190 ? 28.513 -15.085 -3.379 1.00 46.62 190 ASN A O 1
ATOM 1528 N N . ILE A 1 191 ? 27.994 -13.241 -2.216 1.00 51.66 191 ILE A N 1
ATOM 1529 C CA . ILE A 1 191 ? 26.622 -13.125 -2.761 1.00 51.66 191 ILE A CA 1
ATOM 1530 C C . ILE A 1 191 ? 26.600 -12.208 -3.999 1.00 51.66 191 ILE A C 1
ATOM 1532 O O . ILE A 1 191 ? 25.723 -12.310 -4.848 1.00 51.66 191 ILE A O 1
ATOM 1536 N N . LEU A 1 192 ? 27.601 -11.335 -4.133 1.00 49.28 192 LEU A N 1
ATOM 1537 C CA . LEU A 1 192 ? 27.642 -10.256 -5.127 1.00 49.28 192 LEU A CA 1
ATOM 1538 C C . LEU A 1 192 ? 28.474 -10.581 -6.378 1.00 49.28 192 LEU A C 1
ATOM 1540 O O . LEU A 1 192 ? 28.578 -9.752 -7.275 1.00 49.28 192 LEU A O 1
ATOM 1544 N N . SER A 1 193 ? 29.052 -11.783 -6.445 1.00 44.44 193 SER A N 1
ATOM 1545 C CA . SER A 1 193 ? 29.958 -12.216 -7.517 1.00 44.44 193 SER A CA 1
ATOM 1546 C C . SER A 1 193 ? 29.298 -13.247 -8.442 1.00 44.44 193 SER A C 1
ATOM 1548 O O . SER A 1 193 ? 29.833 -14.337 -8.632 1.00 44.44 193 SER A O 1
ATOM 1550 N N . VAL A 1 194 ? 28.124 -12.942 -9.005 1.00 40.94 194 VAL A N 1
ATOM 1551 C CA . VAL A 1 194 ? 27.568 -13.753 -10.103 1.00 40.94 194 VAL A CA 1
ATOM 1552 C C . VAL A 1 194 ? 27.925 -13.071 -11.429 1.00 40.94 194 VAL A C 1
ATOM 1554 O O . VAL A 1 194 ? 27.589 -11.900 -11.600 1.00 40.94 194 VAL A O 1
ATOM 1557 N N . PRO A 1 195 ? 28.616 -13.744 -12.370 1.00 39.12 195 PRO A N 1
ATOM 1558 C CA . PRO A 1 195 ? 28.927 -13.155 -13.666 1.00 39.12 195 PRO A CA 1
ATOM 1559 C C . PRO A 1 195 ? 27.648 -13.046 -14.506 1.00 39.12 195 PRO A C 1
ATOM 1561 O O . PRO A 1 195 ? 27.083 -14.051 -14.937 1.00 39.12 195 PRO A O 1
ATOM 1564 N N . THR A 1 196 ? 27.187 -11.819 -14.740 1.00 44.88 196 THR A N 1
ATOM 1565 C CA . THR A 1 196 ? 26.074 -11.523 -15.650 1.00 44.88 196 THR A CA 1
ATOM 1566 C C . THR A 1 196 ? 26.537 -11.721 -17.094 1.00 44.88 196 THR A C 1
ATOM 1568 O O . THR A 1 196 ? 27.238 -10.876 -17.648 1.00 44.88 196 THR A O 1
ATOM 1571 N N . VAL A 1 197 ? 26.159 -12.838 -17.719 1.00 41.97 197 VAL A N 1
ATOM 1572 C CA . VAL A 1 197 ? 26.260 -13.006 -19.176 1.00 41.97 197 VAL A CA 1
ATOM 1573 C C . VAL A 1 197 ? 25.029 -12.344 -19.794 1.00 41.97 197 VAL A C 1
ATOM 1575 O O . VAL A 1 197 ? 23.914 -12.837 -19.634 1.00 41.97 197 VAL A O 1
ATOM 1578 N N . PHE A 1 198 ? 25.219 -11.210 -20.465 1.00 33.22 198 PHE A N 1
ATOM 1579 C CA . PHE A 1 198 ? 24.189 -10.617 -21.318 1.00 33.22 198 PHE A CA 1
ATOM 1580 C C . PHE A 1 198 ? 24.151 -11.381 -22.654 1.00 33.22 198 PHE A C 1
ATOM 1582 O O . PHE A 1 198 ? 25.219 -11.580 -23.236 1.00 33.22 198 PHE A O 1
ATOM 1589 N N . PRO A 1 199 ? 22.984 -11.832 -23.151 1.00 38.62 199 PRO A N 1
ATOM 1590 C CA . PRO A 1 199 ? 22.876 -12.298 -24.531 1.00 38.62 199 PRO A CA 1
ATOM 1591 C C . PRO A 1 199 ? 23.006 -11.109 -25.501 1.00 38.62 199 PRO A C 1
ATOM 1593 O O . PRO A 1 199 ? 22.484 -10.031 -25.208 1.00 38.62 199 PRO A O 1
ATOM 1596 N N . GLU A 1 200 ? 23.735 -11.321 -26.606 1.00 42.31 200 GLU A N 1
ATOM 1597 C CA . GLU A 1 200 ? 23.905 -10.372 -27.728 1.00 42.31 200 GLU A CA 1
ATOM 1598 C C . GLU A 1 200 ? 22.591 -10.037 -28.448 1.00 42.31 200 GLU A C 1
ATOM 1600 O O . GLU A 1 200 ? 21.727 -10.939 -28.574 1.00 42.31 200 GLU A O 1
#

Secondary structure (DSSP, 8-state):
--BTTBPP---PPP-TTEEEEES--TT--HHHHHHHHTTTS-EEEEEEEE-TTS-EEEEEEEEESSHHHHHHHHHHHHHS--B-SSS--B-EEEEPP---TTT---STTS---HHHHHHTSS-S-PPPTTT-HHHHHHHHHHHHHHHHHHHHHHHHHHHHHTS-TT--HHHHHHHHHHHHHTT--S--TTTS--------

InterPro domains:
  IPR000504 RNA recognition motif domain [PF00076] (19-81)
  IPR000504 RNA recognition motif domain [PS50102] (17-98)
  IPR000504 RNA recognition motif domain [SM00360] (18-94)
  IPR012677 Nucleotide-binding alpha-beta plait domain superfamily [G3DSA:3.30.70.330] (19-106)
  IPR012975 NOPS [PF08075] (90-139)
  IPR035979 RNA-binding domain superfamily [SSF54928] (15-95)

Foldseek 3Di:
DADVNHDDDDDDDDQQQKKKKAQADQPDAQVLQLVLLCVLHAWPGKHFDADPVRGGPRMIMTGHPDNNSSVSCQVDLVVDFRDSDPASHGMHMGHDDDDDPPPHDDPVPDDPDPVVCVVPPDPDDDDDPPPPPPVVVVVVVVVVVVVVVVVVVVLVVVLVVVDDPPDDNVVVLVSVVVSVCVVDPDDPPVVSPDDDDDDD

pLDDT: mean 81.88, std 17.21, range [33.22, 98.38]

Organism: Panthera tigris altaica (NCBI:txid74533)

Radius of gyration: 24.21 Å; chains: 1; bounding box: 68×39×66 Å